Protein AF-A0A5B6W6X0-F1 (afdb_monomer_lite)

Radius of gyration: 48.7 Å; chains: 1; bounding box: 127×41×97 Å

Organism: NCBI:txid47621

Sequence (222 aa):
MTNADLMSIFCNALVKHVPHSFSDHCPLLIHMTQFGNRCVSTRFHFKSWWMLEESFLKEVEIIWSSTSSDLLSKLETLKSGLESWAQQIKLSREVMEKEMMRLADFIDTNVLLNFEIEKDEMYWEQRARVNWLKLGDRNTSFFHKHASQHRKELARNYFQKLFSSNGVGDSVHLLSGIKRCVTSDDNLKLTSIYTKEEMWLALKGMAPTKAYGEDCLPALFF

Foldseek 3Di:
DDDPVVCVVQVAWDWDFDDDPPDPDTDIDTDRDDPDPPPPPPDQDDDPCLVVDPCNVVQLVCLQPVDPDPPVVSVVSSSVSVVVVVVVVVVVVVVVVVVVVVVVVVVVVVVVVVVVVVVVVVVVVVVVVVVCVVPVPPPDVVVVVVVVVVVVVVVVVVVVVVPDDPDDDPCVVVCVPPPPPQDPVNVCVVPDDDDPVNVVVVLVPDDQDDDADPVRDGSVVD

pLDDT: mean 78.09, std 15.26, range [32.09, 95.81]

Secondary structure (DSSP, 8-state):
---HHHHHH-TTEEEEE--BTTBS---EEEEE---S-----------GGGGGSTTHHHHHHHHHHS--S-HHHHHHHHHHHHHHHHHHHHHHHHHHHHHHHHHHHHHHHHHHHHHHHHHHHHHHHHHHHHHHHHHTTS--HHHHHHHHHHHHHHHHHHHHHHHS------THHHHHTS-----HHHHHHHTSPPPHHHHHHHHHTS-TTPPP-TT---GGG-

Structure (mmCIF, N/CA/C/O backbone):
data_AF-A0A5B6W6X0-F1
#
_entry.id   AF-A0A5B6W6X0-F1
#
loop_
_atom_site.group_PDB
_atom_site.id
_atom_site.type_symbol
_atom_site.label_atom_id
_atom_site.label_alt_id
_atom_site.label_comp_id
_atom_site.label_asym_id
_atom_site.label_entity_id
_atom_site.label_seq_id
_atom_site.pdbx_PDB_ins_code
_atom_site.Cartn_x
_atom_site.Cartn_y
_atom_site.Cartn_z
_atom_site.occupancy
_atom_site.B_iso_or_equiv
_atom_site.auth_seq_id
_atom_site.auth_comp_id
_atom_site.auth_asym_id
_atom_site.auth_atom_id
_atom_site.pdbx_PDB_model_num
ATOM 1 N N . MET A 1 1 ? -56.860 24.191 22.960 1.00 32.09 1 MET A N 1
ATOM 2 C CA . MET A 1 1 ? -56.688 24.648 24.355 1.00 32.09 1 MET A CA 1
ATOM 3 C C . MET A 1 1 ? -55.599 23.788 24.974 1.00 32.09 1 MET A C 1
ATOM 5 O O . MET A 1 1 ? -55.848 22.628 25.265 1.00 32.09 1 MET A O 1
ATOM 9 N N . THR A 1 2 ? -54.368 24.286 25.032 1.00 35.84 2 THR A N 1
ATOM 10 C CA . THR A 1 2 ? -53.215 23.547 25.568 1.00 35.84 2 THR A CA 1
ATOM 11 C C . THR A 1 2 ? -53.034 23.884 27.042 1.00 35.84 2 THR A C 1
ATOM 13 O O . THR A 1 2 ? -53.017 25.056 27.408 1.00 35.84 2 THR A O 1
ATOM 16 N N . ASN A 1 3 ? -52.947 22.846 27.873 1.00 41.50 3 ASN A N 1
ATOM 17 C CA . ASN A 1 3 ? -52.786 22.941 29.319 1.00 41.50 3 ASN A CA 1
ATOM 18 C C . ASN A 1 3 ? -51.473 23.675 29.662 1.00 41.50 3 ASN A C 1
ATOM 20 O O . ASN A 1 3 ? -50.394 23.220 29.274 1.00 41.50 3 ASN A O 1
ATOM 24 N N . ALA A 1 4 ? -51.575 24.812 30.357 1.00 52.69 4 ALA A N 1
ATOM 25 C CA . ALA A 1 4 ? -50.441 25.653 30.746 1.00 52.69 4 ALA A CA 1
ATOM 26 C C . ALA A 1 4 ? -49.424 24.901 31.627 1.00 52.69 4 ALA A C 1
ATOM 28 O O . ALA A 1 4 ? -48.227 25.184 31.563 1.00 52.69 4 ALA A O 1
ATOM 29 N N . ASP A 1 5 ? -49.875 23.872 32.350 1.00 52.66 5 ASP A N 1
ATOM 30 C CA . ASP A 1 5 ? -49.017 23.047 33.201 1.00 52.66 5 ASP A CA 1
ATOM 31 C C . ASP A 1 5 ? -48.010 22.220 32.387 1.00 52.66 5 ASP A C 1
ATOM 33 O O . ASP A 1 5 ? -46.869 22.031 32.811 1.00 52.66 5 ASP A O 1
ATOM 37 N N . LEU A 1 6 ? -48.388 21.792 31.174 1.00 49.78 6 LEU A N 1
ATOM 38 C CA . LEU A 1 6 ? -47.563 20.938 30.309 1.00 49.78 6 LEU A CA 1
ATOM 39 C C . LEU A 1 6 ? -46.445 21.736 29.614 1.00 49.78 6 LEU A C 1
ATOM 41 O O . LEU A 1 6 ? -45.356 21.212 29.384 1.00 49.78 6 LEU A O 1
ATOM 45 N N . MET A 1 7 ? -46.681 23.028 29.359 1.00 45.69 7 MET A N 1
ATOM 46 C CA . MET A 1 7 ? -45.686 23.938 28.777 1.00 45.69 7 MET A CA 1
ATOM 47 C C . MET A 1 7 ? -44.620 24.378 29.792 1.00 45.69 7 MET A C 1
ATOM 49 O O . MET A 1 7 ? -43.508 24.707 29.387 1.00 45.69 7 MET A O 1
ATOM 53 N N . SER A 1 8 ? -44.908 24.326 31.101 1.00 50.28 8 SER A N 1
ATOM 54 C CA . SER A 1 8 ? -43.907 24.637 32.137 1.00 50.28 8 SER A CA 1
ATOM 55 C C . SER A 1 8 ? -42.855 23.530 32.314 1.00 50.28 8 SER A C 1
ATOM 57 O O . SER A 1 8 ? -41.727 23.795 32.729 1.00 50.28 8 SER A O 1
ATOM 59 N N . ILE A 1 9 ? -43.192 22.287 31.950 1.00 52.69 9 ILE A N 1
ATOM 60 C CA . ILE A 1 9 ? -42.289 21.130 32.054 1.00 52.69 9 ILE A CA 1
ATOM 61 C C . ILE A 1 9 ? -41.316 21.084 30.859 1.00 52.69 9 ILE A C 1
ATOM 63 O O . ILE A 1 9 ? -40.186 20.599 30.990 1.00 52.69 9 ILE A O 1
ATOM 67 N N . PHE A 1 10 ? -41.713 21.636 29.706 1.00 52.53 10 PHE A N 1
ATOM 68 C CA . PHE A 1 10 ? -40.989 21.510 28.439 1.00 52.53 10 PHE A CA 1
ATOM 69 C C . PHE A 1 10 ? -40.819 22.856 27.720 1.00 52.53 10 PHE A C 1
ATOM 71 O O . PHE A 1 10 ? -41.323 23.053 26.617 1.00 52.53 10 PHE A O 1
ATOM 78 N N . CYS A 1 11 ? -40.058 23.776 28.321 1.00 45.75 11 CYS A N 1
ATOM 79 C CA . CYS A 1 11 ? -39.901 25.141 27.801 1.00 45.75 11 CYS A CA 1
ATOM 80 C C . CYS A 1 11 ? -39.313 25.245 26.375 1.00 45.75 11 CYS A C 1
ATOM 82 O O . CYS A 1 11 ? -39.514 26.269 25.738 1.00 45.75 11 CYS A O 1
ATOM 84 N N . ASN A 1 12 ? -38.639 24.208 25.852 1.00 49.97 12 ASN A N 1
ATOM 85 C CA . ASN A 1 12 ? -37.958 24.234 24.545 1.00 49.97 12 ASN A CA 1
ATOM 86 C C . ASN A 1 12 ? -38.209 22.956 23.712 1.00 49.97 12 ASN A C 1
ATOM 88 O O . ASN A 1 12 ? -37.264 22.293 23.273 1.00 49.97 12 ASN A O 1
ATOM 92 N N . ALA A 1 13 ? -39.469 22.559 23.529 1.00 56.34 13 ALA A N 1
ATOM 93 C CA . ALA A 1 13 ? -39.817 21.462 22.624 1.00 56.34 13 ALA A CA 1
ATOM 94 C C . ALA A 1 13 ? -39.945 21.974 21.176 1.00 56.34 13 ALA A C 1
ATOM 96 O O . ALA A 1 13 ? -40.842 22.756 20.863 1.00 56.34 13 ALA A O 1
ATOM 97 N N . LEU A 1 14 ? -39.057 21.524 20.283 1.00 57.47 14 LEU A N 1
ATOM 98 C CA . LEU A 1 14 ? -39.153 21.762 18.843 1.00 57.47 14 LEU A CA 1
ATOM 99 C C . LEU A 1 14 ? -39.844 20.564 18.189 1.00 57.47 14 LEU A C 1
ATOM 101 O O . LEU A 1 14 ? -39.304 19.458 18.163 1.00 57.47 14 LEU A O 1
ATOM 105 N N . VAL A 1 15 ? -41.032 20.786 17.637 1.00 61.53 15 VAL A N 1
ATOM 106 C CA . VAL A 1 15 ? -41.788 19.751 16.926 1.00 61.53 15 VAL A CA 1
ATOM 107 C C . VAL A 1 15 ? -41.486 19.847 15.433 1.00 61.53 15 VAL A C 1
ATOM 109 O O . VAL A 1 15 ? -41.676 20.901 14.827 1.00 61.53 15 VAL A O 1
ATOM 112 N N . LYS A 1 16 ? -41.011 18.752 14.832 1.00 65.19 16 LYS A N 1
ATOM 113 C CA . LYS A 1 16 ? -40.815 18.626 13.384 1.00 65.19 16 LYS A CA 1
ATOM 114 C C . LYS A 1 16 ? -41.728 17.547 12.817 1.00 65.19 16 LYS A C 1
ATOM 116 O O . LYS A 1 16 ? -41.815 16.440 13.337 1.00 65.19 16 LYS A O 1
ATOM 121 N N . HIS A 1 17 ? -42.369 17.884 11.712 1.00 67.44 17 HIS A N 1
ATOM 122 C CA . HIS A 1 17 ? -43.109 16.952 10.877 1.00 67.44 17 HIS A CA 1
ATOM 123 C C . HIS A 1 17 ? -42.124 16.242 9.946 1.00 67.44 17 HIS A C 1
ATOM 125 O O . HIS A 1 17 ? -41.366 16.919 9.250 1.00 67.44 17 HIS A O 1
ATOM 131 N N . VAL A 1 18 ? -42.104 14.907 9.948 1.00 63.84 18 VAL A N 1
ATOM 132 C CA . VAL A 1 18 ? -41.254 14.127 9.036 1.00 63.84 18 VAL A CA 1
ATOM 133 C C . VAL A 1 18 ? -42.121 13.618 7.881 1.00 63.84 18 VAL A C 1
ATOM 135 O O . VAL A 1 18 ? -42.852 12.645 8.066 1.00 63.84 18 VAL A O 1
ATOM 138 N N . PRO A 1 19 ? -42.092 14.267 6.702 1.00 60.44 19 PRO A N 1
ATOM 139 C CA . PRO A 1 19 ? -42.856 13.794 5.557 1.00 60.44 19 PRO A CA 1
ATOM 140 C C . PRO A 1 19 ? -42.271 12.474 5.038 1.00 60.44 19 PRO A C 1
ATOM 142 O O . PRO A 1 19 ? -41.056 12.333 4.897 1.00 60.44 19 PRO A O 1
ATOM 145 N N . HIS A 1 20 ? -43.144 11.509 4.752 1.00 54.47 20 HIS A N 1
ATOM 146 C CA . HIS A 1 20 ? -42.789 10.217 4.174 1.00 54.47 20 HIS A CA 1
ATOM 147 C C . HIS A 1 20 ? -43.294 10.144 2.728 1.00 54.47 20 HIS A C 1
ATOM 149 O O . HIS A 1 20 ? -44.413 10.556 2.442 1.00 54.47 20 HIS A O 1
ATOM 155 N N . SER A 1 21 ? -42.489 9.619 1.803 1.00 56.09 21 SER A N 1
ATOM 156 C CA . SER A 1 21 ? -42.780 9.693 0.360 1.00 56.09 21 SER A CA 1
ATOM 157 C C 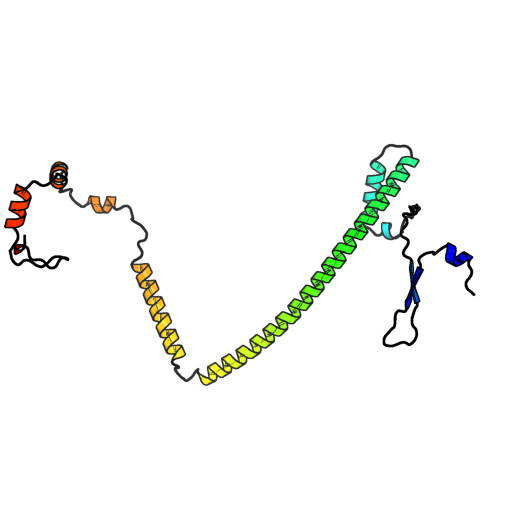. SER A 1 21 ? -43.953 8.823 -0.111 1.00 56.09 21 SER A C 1
ATOM 159 O O . SER A 1 21 ? -44.419 8.995 -1.232 1.00 56.09 21 SER A O 1
ATOM 161 N N . PHE A 1 22 ? -44.424 7.890 0.720 1.00 46.12 22 PHE A N 1
ATOM 162 C CA . PHE A 1 22 ? -45.423 6.882 0.338 1.00 46.12 22 PHE A CA 1
ATOM 163 C C . PHE A 1 22 ? -46.630 6.817 1.287 1.00 46.12 22 PHE A C 1
ATOM 165 O O . PHE A 1 22 ? -47.452 5.915 1.164 1.00 46.12 22 PHE A O 1
ATOM 172 N N . SER A 1 23 ? -46.731 7.742 2.249 1.00 62.78 23 SER A N 1
ATOM 173 C CA . SER A 1 23 ? -47.817 7.789 3.233 1.00 62.78 23 SER A CA 1
ATOM 174 C C . SER A 1 23 ? -48.142 9.239 3.586 1.00 62.78 23 SER A C 1
ATOM 176 O O . SER A 1 23 ? -47.242 10.031 3.860 1.00 62.78 23 SER A O 1
ATOM 178 N N . ASP A 1 24 ? -49.426 9.587 3.591 1.00 62.97 24 ASP A N 1
ATOM 179 C CA . ASP A 1 24 ? -49.955 10.877 4.050 1.00 62.97 24 ASP A CA 1
ATOM 180 C C . ASP A 1 24 ? -49.992 10.989 5.587 1.00 62.97 24 ASP A C 1
ATOM 182 O O . ASP A 1 24 ? -50.242 12.063 6.142 1.00 62.97 24 ASP A O 1
ATOM 186 N N . HIS A 1 25 ? -49.657 9.910 6.298 1.00 66.06 25 HIS A N 1
ATOM 187 C CA . HIS A 1 25 ? -49.423 9.946 7.733 1.00 66.06 25 HIS A CA 1
ATOM 188 C C . HIS A 1 25 ? -48.036 10.524 8.043 1.00 66.06 25 HIS A C 1
ATOM 190 O O . HIS A 1 25 ? -47.010 9.875 7.853 1.00 66.06 25 HIS A O 1
ATOM 196 N N . CYS A 1 26 ? -48.018 11.754 8.563 1.00 65.12 26 CYS A N 1
ATOM 197 C CA . CYS A 1 26 ? -46.807 12.470 8.957 1.00 65.12 26 CYS A CA 1
ATOM 198 C C . CYS A 1 26 ? -46.570 12.353 10.476 1.00 65.12 26 CYS A C 1
ATOM 200 O O . CYS A 1 26 ? -47.192 13.097 11.246 1.00 65.12 26 CYS A O 1
ATOM 202 N N . PRO A 1 27 ? -45.714 11.424 10.945 1.00 64.12 27 PRO A N 1
ATOM 203 C CA . PRO A 1 27 ? -45.414 11.298 12.364 1.00 64.12 27 PRO A CA 1
ATOM 204 C C . PRO A 1 27 ? -44.729 12.564 12.896 1.00 64.12 27 PRO A C 1
ATOM 206 O O . PRO A 1 27 ? -43.855 13.159 12.259 1.00 64.12 27 PRO A O 1
ATOM 209 N N . LEU A 1 28 ? -45.148 12.973 14.092 1.00 67.50 28 LEU A N 1
ATOM 210 C CA . LEU A 1 28 ? -44.608 14.129 14.799 1.00 67.50 28 LEU A CA 1
ATOM 211 C C . LEU A 1 28 ? -43.351 13.727 15.568 1.00 67.50 28 LEU A C 1
ATOM 213 O O . LEU A 1 28 ? -43.422 12.948 16.519 1.00 67.50 28 LEU A O 1
ATOM 217 N N . LEU A 1 29 ? -42.206 14.291 15.186 1.00 60.09 29 LEU A N 1
ATOM 218 C CA . LEU A 1 29 ? -40.948 14.117 15.898 1.00 60.09 29 LEU A CA 1
ATOM 219 C C . LEU A 1 29 ? -40.731 15.301 16.843 1.00 60.09 29 LEU A C 1
ATOM 221 O O . LEU A 1 29 ? -40.507 16.432 16.410 1.00 60.09 29 LEU A O 1
ATOM 225 N N . ILE A 1 30 ? -40.802 15.041 18.145 1.00 62.66 30 ILE A N 1
ATO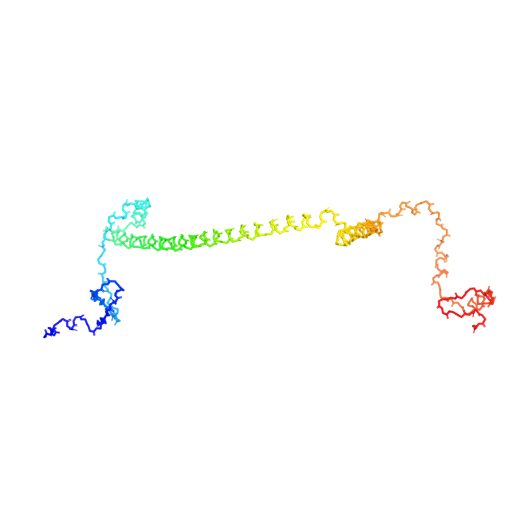M 226 C CA . ILE A 1 30 ? -40.613 16.060 19.180 1.00 62.66 30 ILE A CA 1
ATOM 227 C C . ILE A 1 30 ? -39.161 16.003 19.660 1.00 62.66 30 ILE A C 1
ATOM 229 O O . ILE A 1 30 ? -38.764 15.072 20.358 1.00 62.66 30 ILE A O 1
ATOM 233 N N . HIS A 1 31 ? -38.366 17.012 19.298 1.00 50.06 31 HIS A N 1
ATOM 234 C CA . HIS A 1 31 ? -37.018 17.210 19.821 1.00 50.06 31 HIS A CA 1
ATOM 235 C C . HIS A 1 31 ? -37.070 18.115 21.049 1.00 50.06 31 HIS A C 1
ATOM 237 O O . HIS A 1 31 ? -37.451 19.281 20.963 1.00 50.06 31 HIS A O 1
ATOM 243 N N . MET A 1 32 ? -36.645 17.597 22.198 1.00 56.47 32 MET A N 1
ATOM 244 C CA . MET A 1 32 ? -36.546 18.387 23.422 1.00 56.47 32 MET A CA 1
ATOM 245 C C . MET A 1 32 ? -35.096 18.781 23.658 1.00 56.47 32 MET A C 1
ATOM 247 O O . MET A 1 32 ? -34.290 17.983 24.131 1.00 56.47 32 MET A O 1
ATOM 251 N N . THR A 1 33 ? -34.748 20.019 23.313 1.00 50.69 33 THR A N 1
ATOM 252 C CA . THR A 1 33 ? -33.418 20.569 23.586 1.00 50.69 33 THR A CA 1
ATOM 253 C C . THR A 1 33 ? -33.402 21.155 24.993 1.00 50.69 33 THR A C 1
ATOM 255 O O . THR A 1 33 ? 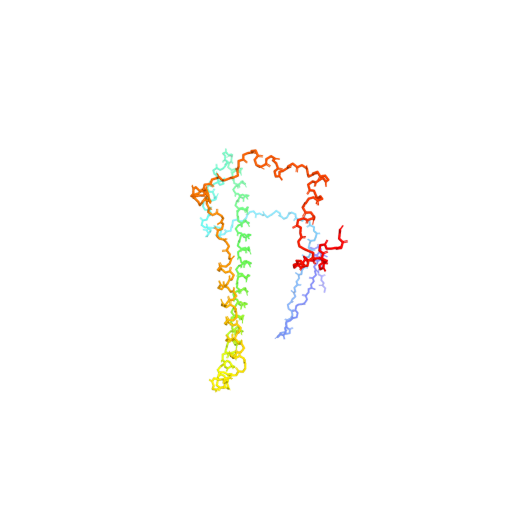-33.696 22.334 25.192 1.00 50.69 33 THR A O 1
ATOM 258 N N . GLN A 1 34 ? -33.082 20.335 25.995 1.00 50.25 34 GLN A N 1
ATOM 259 C CA . GLN A 1 34 ? -32.705 20.848 27.312 1.00 50.25 34 GLN A CA 1
ATOM 260 C C . GLN A 1 34 ? -31.219 21.225 27.303 1.00 50.25 34 GLN A C 1
ATOM 262 O O . GLN A 1 34 ? -30.355 20.372 27.476 1.00 50.25 34 GLN A O 1
ATOM 267 N N . PHE A 1 35 ? -30.926 22.518 27.134 1.00 45.16 35 PHE A N 1
ATOM 268 C CA . PHE A 1 35 ? -29.681 23.105 27.630 1.00 45.16 35 PHE A CA 1
ATOM 269 C C . PHE A 1 35 ? -29.902 23.525 29.079 1.00 45.16 35 PHE A C 1
ATOM 271 O O . PHE A 1 35 ? -30.519 24.543 29.380 1.00 45.16 35 PHE A O 1
ATOM 278 N N . GLY A 1 36 ? -29.425 22.676 29.974 1.00 42.94 36 GLY A N 1
ATOM 279 C CA . GLY A 1 36 ? -29.381 22.900 31.405 1.00 42.94 36 GLY A CA 1
ATOM 280 C C . GLY A 1 36 ? -28.909 21.605 32.029 1.00 42.94 36 GLY A C 1
ATOM 281 O O . GLY A 1 36 ? -29.618 20.607 31.938 1.00 42.94 36 GLY A O 1
ATOM 282 N N . ASN A 1 37 ? -27.705 21.612 32.603 1.00 42.25 37 ASN A N 1
ATOM 283 C CA . ASN A 1 37 ? -27.118 20.486 33.325 1.00 42.25 37 ASN A CA 1
ATOM 284 C C . ASN A 1 37 ? -28.029 20.078 34.494 1.00 42.25 37 ASN A C 1
ATOM 286 O O . ASN A 1 37 ? -27.787 20.431 35.646 1.00 42.25 37 ASN A O 1
ATOM 290 N N . ARG A 1 38 ? -29.083 19.308 34.221 1.00 38.91 38 ARG A N 1
ATOM 291 C CA . ARG A 1 38 ? -29.651 18.420 35.221 1.00 38.91 38 ARG A CA 1
ATOM 292 C C . ARG A 1 38 ? -28.659 17.277 35.309 1.00 38.91 38 ARG A C 1
ATOM 294 O O . ARG A 1 38 ? -28.586 16.449 34.406 1.00 38.91 38 ARG A O 1
ATOM 301 N N . CYS A 1 39 ? -27.875 17.258 36.383 1.00 42.41 39 CYS A N 1
ATOM 302 C CA . CYS A 1 39 ? -27.262 16.024 36.841 1.00 42.41 39 CYS A CA 1
ATOM 303 C C . CYS A 1 39 ? -28.425 15.084 37.175 1.00 42.41 39 CYS A C 1
ATOM 305 O O . CYS A 1 39 ? -28.990 15.122 38.268 1.00 42.41 39 CYS A O 1
ATOM 307 N N . VAL A 1 40 ? -28.888 14.335 36.174 1.00 41.91 40 VAL A N 1
ATOM 308 C CA . VAL A 1 40 ? -29.806 13.232 36.396 1.00 41.91 40 VAL A CA 1
ATOM 309 C C . VAL A 1 40 ? -28.978 12.242 37.191 1.00 41.91 40 VAL A C 1
ATOM 311 O O . VAL A 1 40 ? -28.071 11.621 36.647 1.00 41.91 40 VAL A O 1
ATOM 314 N N . SER A 1 41 ? -29.240 12.149 38.494 1.00 46.88 41 SER A N 1
ATOM 315 C CA . SER A 1 41 ? -28.748 11.035 39.291 1.00 46.88 41 SER A CA 1
ATOM 316 C C . SER A 1 41 ? -29.362 9.780 38.681 1.00 46.88 41 SER A C 1
ATOM 318 O O . SER A 1 41 ? -30.518 9.437 38.935 1.00 46.88 41 SER A O 1
ATOM 320 N N . THR A 1 42 ? -28.624 9.148 37.775 1.00 52.75 42 THR A N 1
ATOM 321 C CA . THR A 1 42 ? -28.988 7.845 37.254 1.00 52.75 42 THR A CA 1
ATOM 322 C C . THR A 1 42 ? -28.845 6.896 38.428 1.00 52.75 42 THR A C 1
ATOM 324 O O . THR A 1 42 ? -27.741 6.649 38.912 1.00 52.75 42 THR A O 1
ATOM 327 N N . ARG A 1 43 ? -29.973 6.410 38.953 1.00 64.62 43 ARG A N 1
ATOM 328 C CA . ARG A 1 43 ? -29.928 5.276 39.873 1.00 64.62 43 ARG A CA 1
ATOM 329 C C . ARG A 1 43 ? -29.226 4.142 39.141 1.00 64.62 43 ARG A C 1
ATOM 331 O O . ARG A 1 43 ? -29.522 3.885 37.973 1.00 64.62 43 ARG A O 1
ATOM 338 N N . PHE A 1 44 ? -28.295 3.493 39.826 1.00 75.94 44 PHE A N 1
ATOM 339 C CA . PHE A 1 44 ? -27.659 2.308 39.283 1.00 75.94 44 PHE A CA 1
ATOM 340 C C . PHE A 1 44 ? -28.728 1.261 39.002 1.00 75.94 44 PHE A C 1
ATOM 342 O O . PHE A 1 44 ? -29.514 0.895 39.879 1.00 75.94 44 PHE A O 1
ATOM 349 N N . HIS A 1 45 ? -28.744 0.798 37.761 1.00 78.31 45 HIS A N 1
ATOM 350 C CA . HIS A 1 45 ? -29.590 -0.291 37.323 1.00 78.31 45 HIS A CA 1
ATOM 351 C C . HIS A 1 45 ? -28.697 -1.349 36.713 1.00 78.31 45 HIS A C 1
ATOM 353 O O . HIS A 1 45 ? -28.147 -1.163 35.625 1.00 78.31 45 HIS A O 1
ATOM 359 N N . PHE A 1 46 ? -28.596 -2.468 37.419 1.00 83.44 46 PHE A N 1
ATOM 360 C CA . PHE A 1 46 ? -28.032 -3.675 36.855 1.00 83.44 46 PHE A CA 1
ATOM 361 C C . PHE A 1 46 ? -28.796 -4.043 35.580 1.00 83.44 46 PHE A C 1
ATOM 363 O O . PHE A 1 46 ? -30.031 -4.047 35.563 1.00 83.44 46 PHE A O 1
ATOM 370 N N . LYS A 1 47 ? -28.064 -4.343 34.506 1.00 83.81 47 LYS A N 1
ATOM 371 C CA . LYS A 1 47 ? -28.658 -4.740 33.230 1.00 83.81 47 LYS A CA 1
ATOM 372 C C . LYS A 1 47 ? -28.391 -6.214 33.003 1.00 83.81 47 LYS A C 1
ATOM 374 O O . LYS A 1 47 ? -27.246 -6.640 33.011 1.00 83.81 47 LYS A O 1
ATOM 379 N N . SER A 1 48 ? -29.445 -6.977 32.730 1.00 84.69 48 SER A N 1
ATOM 380 C CA . SER A 1 48 ? -29.362 -8.434 32.580 1.00 84.69 48 SER A CA 1
ATOM 381 C C . SER A 1 48 ? -28.370 -8.891 31.507 1.00 84.69 48 SER A C 1
ATOM 383 O O . SER A 1 48 ? -27.780 -9.954 31.653 1.00 84.69 48 SER A O 1
ATOM 385 N N . TRP A 1 49 ? -28.140 -8.086 30.463 1.00 86.06 49 TRP A N 1
ATOM 386 C CA . TRP A 1 49 ? -27.169 -8.413 29.414 1.00 86.06 49 TRP A CA 1
ATOM 387 C C . TRP A 1 49 ? -25.717 -8.418 29.905 1.00 86.06 49 TRP A C 1
ATOM 389 O O . TRP A 1 49 ? -24.890 -9.052 29.267 1.00 86.06 49 TRP A O 1
ATOM 399 N N . TRP A 1 50 ? -25.403 -7.791 31.045 1.00 91.62 50 TRP A N 1
ATOM 400 C CA . TRP A 1 50 ? -24.063 -7.864 31.638 1.00 91.62 50 TRP A CA 1
ATOM 401 C C . TRP A 1 50 ? -23.657 -9.309 31.932 1.00 91.62 50 TRP A C 1
ATOM 403 O O . TRP A 1 50 ? -22.506 -9.658 31.737 1.00 91.62 50 TRP A O 1
ATOM 413 N N . MET A 1 51 ? -24.611 -10.174 32.291 1.00 88.75 51 MET A N 1
ATOM 414 C CA . MET A 1 51 ? -24.362 -11.605 32.517 1.00 88.75 51 MET A CA 1
ATOM 415 C C . MET A 1 51 ? -23.972 -12.376 31.250 1.00 88.75 51 MET A C 1
ATOM 417 O O . MET A 1 51 ? -23.513 -13.509 31.356 1.00 88.75 51 MET A O 1
ATOM 421 N N . LEU A 1 52 ? -24.220 -11.810 30.066 1.00 90.12 52 LEU A N 1
ATOM 422 C CA . LEU A 1 52 ? -23.902 -12.441 28.784 1.00 90.12 52 LEU A CA 1
ATOM 423 C C . LEU A 1 52 ? -22.474 -12.128 28.327 1.00 90.12 52 LEU A C 1
ATOM 425 O O . LEU A 1 52 ? -21.976 -12.780 27.415 1.00 90.12 52 LEU A O 1
ATOM 429 N N . GLU A 1 53 ? -21.822 -11.145 28.947 1.00 91.25 53 GLU A N 1
ATOM 430 C CA . GLU A 1 53 ? -20.434 -10.810 28.659 1.00 91.25 53 GLU A CA 1
ATOM 431 C C . GLU A 1 53 ? -19.508 -11.806 29.358 1.00 91.25 53 GLU A C 1
ATOM 433 O O . GLU A 1 53 ? -19.533 -11.946 30.582 1.00 91.25 53 GLU A O 1
ATOM 438 N N . GLU A 1 54 ? -18.632 -12.460 28.595 1.00 90.38 54 GLU A N 1
ATOM 439 C CA . GLU A 1 54 ? -17.694 -13.462 29.128 1.00 90.38 54 GLU A CA 1
ATOM 440 C C . GLU A 1 54 ? -16.773 -12.889 30.221 1.00 90.38 54 GLU A C 1
ATOM 442 O O . GLU A 1 54 ? -16.342 -13.602 31.128 1.00 90.38 54 GLU A O 1
ATOM 447 N N . SER A 1 55 ? -16.495 -11.582 30.168 1.00 92.06 55 SER A N 1
ATOM 448 C CA . SER A 1 55 ? -15.635 -10.886 31.132 1.00 92.06 55 SER A CA 1
ATOM 449 C C . SER A 1 55 ? -16.328 -10.515 32.449 1.00 92.06 55 SER A C 1
ATOM 451 O O . SER A 1 55 ? -15.642 -10.164 33.408 1.00 92.06 55 SER A O 1
ATOM 453 N N . PHE A 1 56 ? -17.657 -10.625 32.538 1.00 91.12 56 PHE A N 1
ATOM 454 C CA . PHE A 1 56 ? -18.433 -10.071 33.649 1.00 91.12 56 PHE A CA 1
ATOM 455 C C . PHE A 1 56 ? -18.037 -10.624 35.022 1.00 91.12 56 PHE A C 1
ATOM 457 O O . PHE A 1 56 ? -17.748 -9.853 35.936 1.00 91.12 56 PHE A O 1
ATOM 464 N N . LEU A 1 57 ? -18.001 -11.953 35.183 1.00 90.94 57 LEU A N 1
ATOM 465 C CA . LEU A 1 57 ? -17.695 -12.569 36.483 1.00 90.94 57 LEU A CA 1
ATOM 466 C C . LEU A 1 57 ? -16.287 -12.215 36.964 1.00 90.94 57 LEU A C 1
ATOM 468 O O . LEU A 1 57 ? -16.088 -11.933 38.144 1.00 90.94 57 LEU A O 1
ATOM 472 N N . LYS A 1 58 ? -15.329 -12.181 36.035 1.00 92.44 58 LYS A N 1
ATOM 473 C CA . LYS A 1 58 ? -13.945 -11.805 36.318 1.00 92.44 58 LYS A CA 1
ATOM 474 C C . LYS A 1 58 ? -13.853 -10.347 36.763 1.00 92.44 58 LYS A C 1
ATOM 476 O O . LYS A 1 58 ? -13.146 -10.048 37.719 1.00 92.44 58 LYS A O 1
ATOM 481 N N . GLU A 1 59 ? -14.584 -9.454 36.103 1.00 92.81 59 GLU A N 1
ATOM 482 C CA . GLU A 1 59 ? -14.598 -8.035 36.455 1.00 92.81 59 GLU A CA 1
ATOM 483 C C . GLU A 1 59 ? -15.202 -7.805 37.847 1.00 92.81 59 GLU A C 1
ATOM 485 O O . GLU A 1 59 ? -14.636 -7.078 38.663 1.00 92.81 59 GLU A O 1
ATOM 490 N N . VAL A 1 60 ? -16.306 -8.492 38.167 1.00 91.88 60 VAL A N 1
ATOM 491 C CA . VAL A 1 60 ? -16.907 -8.456 39.509 1.00 91.88 60 VAL A CA 1
ATOM 492 C C . VAL A 1 60 ? -15.911 -8.926 40.568 1.00 91.88 60 VAL A C 1
ATOM 494 O O . VAL A 1 60 ? -15.773 -8.268 41.595 1.00 91.88 60 VAL A O 1
ATOM 497 N N . GLU A 1 61 ? -15.198 -10.030 40.332 1.00 92.19 61 GLU A N 1
ATOM 498 C CA . GLU A 1 61 ? -14.200 -10.560 41.268 1.00 92.19 61 GLU A CA 1
ATOM 499 C C . GLU A 1 61 ? -13.031 -9.584 41.492 1.00 92.19 61 GLU A C 1
ATOM 501 O O . GLU A 1 61 ? -12.620 -9.350 42.634 1.00 92.19 61 GLU A O 1
ATOM 506 N N . ILE A 1 62 ? -12.537 -8.957 40.420 1.00 92.31 62 ILE A N 1
ATOM 507 C CA . ILE A 1 62 ? -11.473 -7.945 40.476 1.00 92.31 62 ILE A CA 1
ATOM 508 C C . ILE A 1 62 ? -11.920 -6.738 41.307 1.00 92.31 62 ILE A C 1
ATOM 510 O O . ILE A 1 62 ? -11.229 -6.346 42.249 1.00 92.31 62 ILE A O 1
ATOM 514 N N . ILE A 1 63 ? -13.091 -6.171 41.010 1.00 91.25 63 ILE A N 1
ATOM 515 C CA . ILE A 1 63 ? -13.589 -4.986 41.720 1.00 91.25 63 ILE A CA 1
ATOM 516 C C . ILE A 1 63 ? -13.946 -5.327 43.177 1.00 91.25 63 ILE A C 1
ATOM 518 O O . ILE A 1 63 ? -13.749 -4.527 44.091 1.00 91.25 63 ILE A O 1
ATOM 522 N N . TRP A 1 64 ? -14.450 -6.534 43.434 1.00 89.12 64 TRP A N 1
ATOM 523 C CA . TRP A 1 64 ? -14.809 -6.959 44.787 1.00 89.12 64 TRP A CA 1
ATOM 524 C C . TRP A 1 64 ? -13.588 -7.173 45.692 1.00 89.12 64 TRP A C 1
ATOM 526 O O . TRP A 1 64 ? -13.644 -6.915 46.901 1.00 89.12 64 TRP A O 1
ATOM 536 N N . SER A 1 65 ? -12.478 -7.636 45.113 1.00 88.75 65 SER A N 1
ATOM 537 C CA . SER A 1 65 ? -11.215 -7.867 45.822 1.00 88.75 65 SER A CA 1
ATOM 538 C C . SER A 1 65 ? -10.332 -6.618 45.933 1.00 88.75 65 SER A C 1
ATOM 540 O O . SER A 1 65 ? -9.463 -6.574 46.803 1.00 88.75 65 SER A O 1
ATOM 542 N N . SER A 1 66 ? -10.579 -5.568 45.139 1.00 83.88 66 SER A N 1
ATOM 543 C CA . SER A 1 66 ? -9.743 -4.358 45.113 1.00 83.88 66 SER A CA 1
ATOM 544 C C . SER A 1 66 ? -9.828 -3.489 46.369 1.00 83.88 66 SER A C 1
ATOM 546 O O . SER A 1 66 ? -9.035 -2.563 46.541 1.00 83.88 66 SER A O 1
ATOM 548 N N . THR A 1 67 ? -10.800 -3.719 47.253 1.00 78.38 67 THR A N 1
ATOM 549 C CA . THR A 1 67 ? -10.964 -2.906 48.464 1.00 78.38 67 THR A CA 1
ATOM 550 C C . THR A 1 67 ? -11.319 -3.781 49.663 1.00 78.38 67 THR A C 1
ATOM 552 O O . THR A 1 67 ? -12.190 -4.642 49.588 1.00 78.38 67 THR A O 1
ATOM 555 N N . SER A 1 68 ? -10.665 -3.541 50.804 1.00 77.31 68 SER A N 1
ATOM 556 C CA . SER A 1 68 ? -10.940 -4.191 52.098 1.00 77.31 68 SER A CA 1
ATOM 557 C C . SER A 1 68 ? -11.685 -3.244 53.053 1.00 77.31 68 SER A C 1
ATOM 559 O O . SER A 1 68 ? -11.352 -3.132 54.231 1.00 77.31 68 SER A O 1
ATOM 561 N N . SER A 1 69 ? -12.655 -2.498 52.526 1.00 78.38 69 SER A N 1
ATOM 562 C CA . SER A 1 69 ? -13.474 -1.551 53.285 1.00 78.38 69 SER A CA 1
ATOM 563 C C . SER A 1 69 ? -14.745 -2.199 53.831 1.00 78.38 69 SER A C 1
ATOM 565 O O . SER A 1 69 ? -15.064 -3.346 53.507 1.00 78.38 69 SER A O 1
ATOM 567 N N . ASP A 1 70 ? -15.504 -1.412 54.595 1.00 86.38 70 ASP A N 1
ATOM 568 C CA . ASP A 1 70 ? -16.888 -1.720 54.946 1.00 86.38 70 ASP A CA 1
ATOM 569 C C . ASP A 1 70 ? -17.746 -2.029 53.701 1.00 86.38 70 ASP A C 1
ATOM 571 O O . ASP A 1 70 ? -17.455 -1.574 52.584 1.00 86.38 70 ASP A O 1
ATOM 575 N N . LEU A 1 71 ? -18.801 -2.820 53.906 1.00 85.06 71 LEU A N 1
ATOM 576 C CA . LEU A 1 71 ? -19.669 -3.355 52.858 1.00 85.06 71 LEU A CA 1
ATOM 577 C C . LEU A 1 71 ? -20.274 -2.255 51.975 1.00 85.06 71 LEU A C 1
ATOM 579 O O . LEU A 1 71 ? -20.327 -2.418 50.757 1.00 85.06 71 LEU A O 1
ATOM 583 N N . LEU A 1 72 ? -20.701 -1.133 52.562 1.00 85.56 72 LEU A N 1
ATOM 584 C CA . LEU A 1 72 ? -21.315 -0.035 51.808 1.00 85.56 72 LEU A CA 1
ATOM 585 C C . LEU A 1 72 ? -20.334 0.585 50.810 1.00 85.56 72 LEU A C 1
ATOM 587 O O . LEU A 1 72 ? -20.676 0.785 49.645 1.00 85.56 72 LEU A O 1
ATOM 591 N N . SER A 1 73 ? -19.094 0.808 51.240 1.00 84.12 73 SER A N 1
ATOM 592 C CA . SER A 1 73 ? -18.036 1.319 50.368 1.00 84.12 73 SER A CA 1
ATOM 593 C C . SER A 1 73 ? -17.679 0.317 49.268 1.00 84.12 73 SER A C 1
ATOM 595 O O . SER A 1 73 ? -17.457 0.722 48.132 1.00 84.12 73 SER A O 1
ATOM 597 N N . LYS A 1 74 ? -17.699 -0.993 49.560 1.00 87.31 74 LYS A N 1
ATOM 598 C CA . LYS A 1 74 ? -17.491 -2.034 48.536 1.00 87.31 74 LYS A CA 1
ATOM 599 C C . LYS A 1 74 ? -18.582 -2.030 47.471 1.00 87.31 74 LYS A C 1
ATOM 601 O O . LYS A 1 74 ? -18.274 -2.158 46.290 1.00 87.31 74 LYS A O 1
ATOM 606 N N . LEU A 1 75 ? -19.843 -1.877 47.874 1.00 86.81 75 LEU A N 1
ATOM 607 C CA . LEU A 1 75 ? -20.969 -1.841 46.941 1.00 86.81 75 LEU A CA 1
ATOM 608 C C . LEU A 1 75 ? -20.932 -0.603 46.039 1.00 86.81 75 LEU A C 1
ATOM 610 O O . LEU A 1 75 ? -21.230 -0.720 44.852 1.00 86.81 75 LEU A O 1
ATOM 614 N N . GLU A 1 76 ? -20.523 0.557 46.557 1.00 87.69 76 GLU A N 1
ATOM 615 C CA . GLU A 1 76 ? -20.400 1.772 45.741 1.00 87.69 76 GLU A CA 1
ATOM 616 C C . GLU A 1 76 ? -19.225 1.683 44.747 1.00 87.69 76 GLU A C 1
ATOM 618 O O . GLU A 1 76 ? -19.359 2.069 43.580 1.00 87.69 76 GLU A O 1
ATOM 623 N N . THR A 1 77 ? -18.100 1.088 45.160 1.00 88.69 77 THR A N 1
ATOM 624 C CA . THR A 1 77 ? -16.978 0.776 44.258 1.00 88.69 77 THR A CA 1
ATOM 625 C C . THR A 1 77 ? -17.392 -0.233 43.184 1.00 88.69 77 THR A C 1
ATOM 627 O O . THR A 1 77 ? -17.091 -0.035 42.010 1.00 88.69 77 THR A O 1
ATOM 630 N N . LEU A 1 78 ? -18.150 -1.274 43.547 1.00 90.25 78 LEU A N 1
ATOM 631 C CA . LEU A 1 78 ? -18.666 -2.258 42.592 1.00 90.25 78 LEU A CA 1
ATOM 632 C C . LEU A 1 78 ? -19.610 -1.621 41.570 1.00 90.25 78 LEU A C 1
ATOM 634 O O . LEU A 1 78 ? -19.484 -1.861 40.373 1.00 90.25 78 LEU A O 1
ATOM 638 N N . LYS A 1 79 ? -20.536 -0.784 42.038 1.00 89.38 79 LYS A N 1
ATOM 639 C CA . LYS A 1 79 ? -21.470 -0.043 41.190 1.00 89.38 79 LYS A CA 1
ATOM 640 C C . LYS A 1 79 ? -20.732 0.818 40.165 1.00 89.38 79 LYS A C 1
ATOM 642 O O . LYS A 1 79 ? -20.981 0.680 38.971 1.00 89.38 79 LYS A O 1
ATOM 647 N N . SER A 1 80 ? -19.820 1.673 40.626 1.00 89.12 80 SER A N 1
ATOM 648 C CA . SER A 1 80 ? -19.080 2.587 39.747 1.00 89.12 80 SER A CA 1
ATOM 649 C C . SER A 1 80 ? -18.144 1.843 38.787 1.00 89.12 80 SER A C 1
ATOM 651 O O . SER A 1 80 ? -18.067 2.194 37.608 1.00 89.12 80 SER A O 1
ATOM 653 N N . GLY A 1 81 ? -17.494 0.772 39.252 1.00 90.88 81 GLY A N 1
ATOM 654 C CA . GLY A 1 81 ? -16.654 -0.089 38.422 1.00 90.88 81 GLY A CA 1
ATOM 655 C C . GLY A 1 81 ? -17.444 -0.789 37.315 1.00 90.88 81 GLY A C 1
ATOM 656 O O . GLY A 1 81 ? -17.060 -0.713 36.150 1.00 90.88 81 GLY A O 1
ATOM 657 N N . LEU A 1 82 ? -18.596 -1.381 37.646 1.00 91.75 82 LEU A N 1
ATOM 658 C CA . LEU A 1 82 ? -19.466 -2.031 36.661 1.00 91.75 82 LEU A CA 1
ATOM 659 C C . LEU A 1 82 ? -20.075 -1.042 35.661 1.00 91.75 82 LEU A C 1
ATOM 661 O O . LEU A 1 82 ? -20.201 -1.369 34.483 1.00 91.75 82 LEU A O 1
ATOM 665 N N . GLU A 1 83 ? -20.435 0.169 36.095 1.00 89.94 83 GLU A N 1
ATOM 666 C CA . GLU A 1 83 ? -20.904 1.221 35.186 1.00 89.94 83 GLU A CA 1
ATOM 667 C C . GLU A 1 83 ? -19.814 1.635 34.189 1.00 89.94 83 GLU A C 1
ATOM 669 O O . GLU A 1 83 ? -20.092 1.753 32.993 1.00 89.94 83 GLU A O 1
ATOM 674 N N . SER A 1 84 ? -18.574 1.794 34.661 1.00 90.50 84 SER A N 1
ATOM 675 C CA . SER A 1 84 ? -17.419 2.103 33.813 1.00 90.50 84 SER A CA 1
ATOM 676 C C . SER A 1 84 ? -17.125 0.975 32.819 1.00 90.50 84 SER A C 1
ATOM 678 O O . SER A 1 84 ? -17.065 1.215 31.611 1.00 90.50 84 SER A O 1
ATOM 680 N N . TRP A 1 85 ? -17.033 -0.266 33.301 1.00 94.31 85 TRP A N 1
ATOM 681 C CA . TRP A 1 85 ? -16.816 -1.456 32.474 1.00 94.31 85 TRP A CA 1
ATOM 682 C C . TRP A 1 85 ? -17.903 -1.614 31.399 1.00 94.31 85 TRP A C 1
ATOM 684 O O . TRP A 1 85 ? -17.606 -1.761 30.212 1.00 94.31 85 TRP A O 1
ATOM 694 N N . ALA A 1 86 ? -19.178 -1.477 31.772 1.00 91.19 86 ALA A N 1
ATOM 695 C CA . ALA A 1 86 ? -20.283 -1.582 30.823 1.00 91.19 86 ALA A CA 1
ATOM 696 C C . ALA A 1 86 ? -20.246 -0.475 29.757 1.00 91.19 86 ALA A C 1
ATOM 698 O O . ALA A 1 86 ? -20.646 -0.697 28.610 1.00 91.19 86 ALA A O 1
ATOM 699 N N . GLN A 1 87 ? -19.783 0.725 30.117 1.00 88.94 87 GLN A N 1
ATOM 700 C CA . GLN A 1 87 ? -19.611 1.821 29.170 1.00 88.94 87 GLN A CA 1
ATOM 701 C C . GLN A 1 87 ? -18.442 1.562 28.208 1.00 88.94 87 GLN A C 1
ATOM 703 O O . GLN A 1 87 ? -18.559 1.867 27.020 1.00 88.94 87 GLN A O 1
ATOM 708 N N . GLN A 1 88 ? -17.353 0.953 28.684 1.00 91.25 88 GLN A N 1
ATOM 709 C CA . GLN A 1 88 ? -16.229 0.544 27.839 1.00 91.25 88 GLN A CA 1
ATOM 710 C C . GLN A 1 88 ? -16.643 -0.507 26.804 1.00 91.25 88 GLN A C 1
ATOM 712 O O . GLN A 1 88 ? -16.319 -0.352 25.627 1.00 91.25 88 GLN A O 1
ATOM 717 N N . ILE A 1 89 ? -17.418 -1.522 27.204 1.00 90.94 89 ILE A N 1
ATOM 718 C CA . ILE A 1 89 ? -17.926 -2.548 26.277 1.00 90.94 89 ILE A CA 1
ATOM 719 C C . ILE A 1 89 ? -18.781 -1.921 25.176 1.00 90.94 89 ILE A C 1
ATOM 721 O O . ILE A 1 89 ? -18.599 -2.224 23.997 1.00 90.94 89 ILE A O 1
ATOM 725 N N . LYS A 1 90 ? -19.681 -1.001 25.537 1.00 88.88 90 LYS A N 1
ATOM 726 C CA . LYS A 1 90 ? -20.514 -0.295 24.555 1.00 88.88 90 LYS A CA 1
ATOM 727 C C . LYS A 1 90 ? -19.689 0.487 23.540 1.00 88.88 90 LYS A C 1
ATOM 729 O O . LYS A 1 90 ? -19.923 0.350 22.345 1.00 88.88 90 LYS A O 1
ATOM 734 N N . LEU A 1 91 ? -18.727 1.279 24.012 1.00 89.50 91 LEU A N 1
ATOM 735 C CA . LEU A 1 91 ? -17.861 2.070 23.136 1.00 89.50 91 LEU A CA 1
ATOM 736 C C . LEU A 1 91 ? -17.029 1.175 22.214 1.00 89.50 91 LEU A C 1
ATOM 738 O O . LEU A 1 91 ? -16.924 1.459 21.024 1.00 89.50 91 LEU A O 1
ATOM 742 N N . SER A 1 92 ? -16.485 0.079 22.746 1.00 90.50 92 SER A N 1
ATOM 743 C CA . SER A 1 92 ? -15.756 -0.914 21.954 1.00 90.50 92 SER A CA 1
ATOM 744 C C . SER A 1 92 ? -16.634 -1.486 20.837 1.00 90.50 92 SER A C 1
ATOM 746 O O . SER A 1 92 ? -16.236 -1.497 19.672 1.00 90.50 92 SER A O 1
ATOM 748 N N . ARG A 1 93 ? -17.877 -1.864 21.162 1.00 88.94 93 ARG A N 1
ATOM 749 C CA . ARG A 1 93 ? -18.833 -2.385 20.181 1.00 88.94 93 ARG A CA 1
ATOM 750 C C . ARG A 1 93 ? -19.169 -1.366 19.091 1.00 88.94 93 ARG A C 1
ATOM 752 O O . ARG A 1 93 ? -19.151 -1.721 17.920 1.00 88.94 93 ARG A O 1
ATOM 759 N N . GLU A 1 94 ? -19.406 -0.106 19.453 1.00 90.38 94 GLU A N 1
ATOM 760 C CA . GLU A 1 94 ? -19.686 0.964 18.485 1.00 90.38 94 GLU A CA 1
ATOM 761 C C . GLU A 1 94 ? -18.510 1.224 17.528 1.00 90.38 94 GLU A C 1
ATOM 763 O O . GLU A 1 94 ? -18.718 1.534 16.3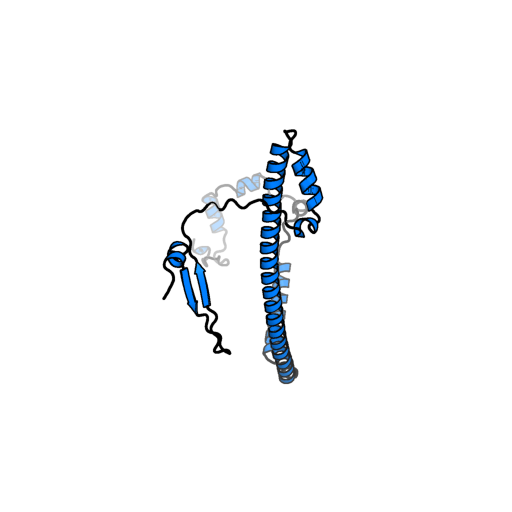52 1.00 90.38 94 GLU A O 1
ATOM 768 N N . VAL A 1 95 ? -17.268 1.120 18.014 1.00 91.50 95 VAL A N 1
ATOM 769 C CA . VAL A 1 95 ? -16.071 1.243 17.167 1.00 91.50 95 VAL A CA 1
ATOM 770 C C . VAL A 1 95 ? -15.989 0.065 16.202 1.00 91.50 95 VAL A C 1
ATOM 772 O O . VAL A 1 95 ? -15.878 0.285 14.996 1.00 91.50 95 VAL A O 1
ATOM 775 N N . MET A 1 96 ? -16.133 -1.161 16.709 1.00 89.50 96 MET A N 1
ATOM 776 C CA . MET A 1 96 ? -16.117 -2.377 15.892 1.00 89.50 96 MET A CA 1
ATOM 777 C C . MET A 1 96 ? -17.219 -2.373 14.825 1.00 89.50 96 MET A C 1
ATOM 779 O O . MET A 1 96 ? -16.969 -2.738 13.680 1.00 89.50 96 MET A O 1
ATOM 783 N N . GLU A 1 97 ? -18.426 -1.913 15.158 1.00 90.94 97 GLU A N 1
ATOM 784 C CA . GLU A 1 97 ? -19.531 -1.777 14.201 1.00 90.94 97 GLU A CA 1
ATOM 785 C C . GLU A 1 97 ? -19.191 -0.787 13.079 1.00 90.94 97 GLU A C 1
ATOM 787 O O . GLU A 1 97 ? -19.425 -1.075 11.904 1.00 90.94 97 GLU A O 1
ATOM 792 N N . LYS A 1 98 ? -18.580 0.358 13.409 1.00 91.12 98 LYS A N 1
ATOM 793 C CA . LYS A 1 98 ? -18.132 1.333 12.401 1.00 91.12 98 LYS A CA 1
ATOM 794 C C . LYS A 1 98 ? -17.024 0.780 11.512 1.00 91.12 98 LYS A C 1
ATOM 796 O O . LYS A 1 98 ? -17.025 1.048 10.313 1.00 91.12 98 LYS A O 1
ATOM 801 N N . GLU A 1 99 ? -16.074 0.044 12.078 1.00 92.19 99 GLU A N 1
ATOM 802 C CA . GLU A 1 99 ? -15.008 -0.598 11.307 1.00 92.19 99 GLU A CA 1
ATOM 803 C C . GLU A 1 99 ? -15.557 -1.683 10.381 1.00 92.19 99 GLU A C 1
ATOM 805 O O . GLU A 1 99 ? -15.179 -1.730 9.212 1.00 92.19 99 GLU A O 1
ATOM 810 N N . MET A 1 100 ? -16.508 -2.486 10.860 1.00 90.75 100 MET A N 1
ATOM 811 C CA . MET A 1 100 ? -17.166 -3.510 10.053 1.00 90.75 100 MET A CA 1
ATOM 812 C C . MET A 1 100 ? -17.958 -2.899 8.891 1.00 90.75 100 MET A C 1
ATOM 814 O O . MET A 1 100 ? -17.864 -3.396 7.772 1.00 90.75 100 MET A O 1
ATOM 818 N N . MET A 1 101 ? -18.664 -1.786 9.120 1.00 91.12 101 MET A N 1
ATOM 819 C CA . MET A 1 101 ? -19.340 -1.044 8.048 1.00 91.12 101 MET A CA 1
ATOM 820 C C . MET A 1 101 ? -18.353 -0.506 7.006 1.00 91.12 101 MET A C 1
ATOM 822 O O . MET A 1 101 ? -18.563 -0.691 5.813 1.00 91.12 101 MET A O 1
ATOM 826 N N . ARG A 1 102 ? -17.232 0.087 7.439 1.00 91.62 102 ARG A N 1
ATOM 827 C CA . ARG A 1 102 ? -16.182 0.551 6.514 1.00 91.62 102 ARG A CA 1
ATOM 828 C C . ARG A 1 102 ? -15.581 -0.590 5.700 1.00 91.62 102 ARG A C 1
ATOM 830 O O . ARG A 1 102 ? -15.261 -0.403 4.530 1.00 91.62 102 ARG A O 1
ATOM 837 N N . LEU A 1 103 ? -15.389 -1.753 6.322 1.00 93.31 103 LEU A N 1
ATOM 838 C CA . LEU A 1 103 ? -14.868 -2.928 5.638 1.00 93.31 103 LEU A CA 1
ATOM 839 C C . LEU A 1 103 ? -15.863 -3.450 4.597 1.00 93.31 103 LEU A C 1
ATOM 841 O O . LEU A 1 103 ? -15.440 -3.806 3.502 1.00 93.31 103 LEU A O 1
ATOM 845 N N . ALA A 1 104 ? -17.161 -3.457 4.910 1.00 91.50 104 ALA A N 1
ATOM 846 C CA . ALA A 1 104 ? -18.208 -3.814 3.956 1.00 91.50 104 ALA A CA 1
ATOM 847 C C . ALA A 1 104 ? -18.205 -2.870 2.742 1.00 91.50 104 ALA A C 1
ATOM 849 O O . ALA A 1 104 ? -18.100 -3.346 1.614 1.00 91.50 104 ALA A O 1
ATOM 850 N N . ASP A 1 105 ? -18.178 -1.551 2.974 1.00 92.69 105 ASP A N 1
ATOM 851 C CA . ASP A 1 105 ? -18.084 -0.553 1.899 1.00 92.69 105 ASP A CA 1
ATOM 852 C C . ASP A 1 105 ? -16.834 -0.781 1.028 1.00 92.69 105 ASP A C 1
ATOM 854 O O . ASP A 1 105 ? -16.884 -0.727 -0.202 1.00 92.69 105 ASP A O 1
ATOM 858 N N . PHE A 1 106 ? -15.691 -1.080 1.655 1.00 92.38 106 PHE A N 1
ATOM 859 C CA . PHE A 1 106 ? -14.454 -1.377 0.937 1.00 92.38 106 PHE A CA 1
ATOM 860 C C . PHE A 1 106 ? -14.568 -2.645 0.080 1.00 92.38 106 PHE A C 1
ATOM 862 O O . PHE A 1 106 ? -14.149 -2.642 -1.078 1.00 92.38 106 PHE A O 1
ATOM 869 N N . ILE A 1 107 ? -15.148 -3.724 0.612 1.00 92.19 107 ILE A N 1
ATOM 870 C CA . ILE A 1 107 ? -15.380 -4.962 -0.144 1.00 92.19 107 ILE A CA 1
ATOM 871 C C . ILE A 1 107 ? -16.274 -4.681 -1.356 1.00 92.19 107 ILE A C 1
ATOM 873 O O . ILE A 1 107 ? -15.907 -5.068 -2.466 1.00 92.19 107 ILE A O 1
ATOM 877 N N . ASP A 1 108 ? -17.370 -3.944 -1.174 1.00 93.62 108 ASP A N 1
ATOM 878 C CA . ASP A 1 108 ? -18.285 -3.591 -2.262 1.00 93.62 108 ASP A CA 1
ATOM 879 C C . ASP A 1 108 ? -17.575 -2.792 -3.363 1.00 93.62 108 ASP A C 1
ATOM 881 O O . ASP A 1 108 ? -17.690 -3.114 -4.550 1.00 93.62 108 ASP A O 1
ATOM 885 N N . THR A 1 109 ? -16.761 -1.797 -2.991 1.00 92.81 109 THR A N 1
ATOM 886 C CA . THR A 1 109 ? -15.977 -1.030 -3.976 1.00 92.81 109 THR A CA 1
ATOM 887 C C . THR A 1 109 ? -14.962 -1.889 -4.729 1.00 92.81 109 THR A C 1
ATOM 889 O O . THR A 1 109 ? -14.816 -1.725 -5.939 1.00 92.81 109 THR A O 1
ATOM 892 N N . ASN A 1 110 ? -14.300 -2.840 -4.063 1.00 92.69 110 ASN A N 1
ATOM 893 C CA . ASN A 1 110 ? -13.366 -3.751 -4.729 1.00 92.69 110 ASN A CA 1
ATOM 894 C C . ASN A 1 110 ? -14.073 -4.682 -5.712 1.00 92.69 110 ASN A C 1
ATOM 896 O O . ASN A 1 110 ? -13.559 -4.907 -6.804 1.00 92.69 110 ASN A O 1
ATOM 900 N N . VAL A 1 111 ? -15.246 -5.209 -5.352 1.00 94.31 111 VAL A N 1
ATOM 901 C CA . VAL A 1 111 ? -16.041 -6.050 -6.258 1.00 94.31 111 VAL A CA 1
ATOM 902 C C . VAL A 1 111 ? -16.424 -5.265 -7.513 1.00 94.31 111 VAL A C 1
ATOM 904 O O . VAL A 1 111 ? -16.258 -5.771 -8.622 1.00 94.31 111 VAL A O 1
ATOM 907 N N . LEU A 1 112 ? -16.862 -4.011 -7.357 1.00 94.62 112 LEU A N 1
ATOM 908 C CA . LEU A 1 112 ? -17.188 -3.137 -8.487 1.00 94.62 112 LEU A CA 1
ATOM 909 C C . LEU A 1 112 ? -15.971 -2.843 -9.375 1.00 94.62 112 LEU A C 1
ATOM 911 O O . LEU A 1 112 ? -16.082 -2.914 -10.598 1.00 94.62 112 LEU A O 1
ATOM 915 N N . LEU A 1 113 ? -14.814 -2.535 -8.781 1.00 93.94 113 LEU A N 1
ATOM 916 C CA . LEU A 1 113 ? -13.581 -2.281 -9.531 1.00 93.94 113 LEU A CA 1
ATOM 917 C C . LEU A 1 113 ? -13.100 -3.523 -10.281 1.00 93.94 113 LEU A C 1
ATOM 919 O O . LEU A 1 113 ? -12.757 -3.420 -11.455 1.00 93.94 113 LEU A O 1
ATOM 923 N N . ASN A 1 114 ? -13.112 -4.691 -9.636 1.00 94.12 114 ASN A N 1
ATOM 924 C CA . ASN A 1 114 ? -12.740 -5.953 -10.274 1.00 94.12 114 ASN A CA 1
ATOM 925 C C . ASN A 1 114 ? -13.639 -6.247 -11.477 1.00 94.12 114 ASN A C 1
ATOM 927 O O . ASN A 1 114 ? -13.139 -6.590 -12.544 1.00 94.12 114 ASN A O 1
ATOM 931 N N . PHE A 1 115 ? -14.947 -6.031 -11.335 1.00 95.81 115 PHE A N 1
ATOM 932 C CA . PHE A 1 115 ? -15.885 -6.187 -12.441 1.00 95.81 115 PHE A CA 1
ATOM 933 C C . PHE A 1 115 ? -15.592 -5.229 -13.607 1.00 95.81 115 PHE A C 1
ATOM 935 O O . PHE A 1 115 ? -15.721 -5.611 -14.769 1.00 95.81 115 PHE A O 1
ATOM 942 N N . GLU A 1 116 ? -15.180 -3.990 -13.332 1.00 95.81 116 GLU A N 1
ATOM 943 C CA . GLU A 1 116 ? -14.802 -3.045 -14.390 1.00 95.81 116 GLU A CA 1
ATOM 944 C C . GLU A 1 116 ? -13.482 -3.438 -15.072 1.00 95.81 116 GLU A C 1
ATOM 946 O O . GLU A 1 116 ? -13.378 -3.374 -16.296 1.00 95.81 116 GLU A O 1
ATOM 951 N N . ILE A 1 117 ? -12.508 -3.936 -14.304 1.00 92.94 117 ILE A N 1
ATOM 952 C CA . ILE A 1 117 ? -11.249 -4.473 -14.838 1.00 92.94 117 ILE A CA 1
ATOM 953 C C . ILE A 1 117 ? -11.517 -5.671 -15.756 1.00 92.94 117 ILE A C 1
ATOM 955 O O . ILE A 1 117 ? -10.938 -5.742 -16.838 1.00 92.94 117 ILE A O 1
ATOM 959 N N . GLU A 1 118 ? -12.418 -6.581 -15.375 1.00 93.12 118 GLU A N 1
ATOM 960 C CA . GLU A 1 118 ? -12.804 -7.722 -16.215 1.00 93.12 118 GLU A CA 1
ATOM 961 C C . GLU A 1 118 ? -13.398 -7.268 -17.557 1.00 93.12 118 GLU A C 1
ATOM 963 O O . GLU A 1 118 ? -13.072 -7.832 -18.606 1.00 93.12 118 GLU A O 1
ATOM 968 N N . LYS A 1 119 ? -14.227 -6.212 -17.567 1.00 94.94 119 LYS A N 1
ATOM 969 C CA . LYS A 1 119 ? -14.745 -5.638 -18.822 1.00 94.94 119 LYS A CA 1
ATOM 970 C C . LYS A 1 119 ? -13.628 -5.084 -19.696 1.00 94.94 119 LYS A C 1
ATOM 972 O O . LYS A 1 119 ? -13.629 -5.329 -20.906 1.00 94.94 119 LYS A O 1
ATOM 977 N N . ASP A 1 120 ? -12.697 -4.342 -19.101 1.00 93.62 120 ASP A N 1
ATOM 978 C CA . ASP A 1 120 ? -11.550 -3.786 -19.815 1.00 93.62 120 ASP A CA 1
ATOM 979 C C . ASP A 1 120 ? -10.666 -4.901 -20.384 1.00 93.62 120 ASP A C 1
ATOM 981 O O . ASP A 1 120 ? -10.272 -4.841 -21.552 1.00 93.62 120 ASP A O 1
ATOM 985 N N . GLU A 1 121 ? -10.398 -5.952 -19.609 1.00 91.50 121 GLU A N 1
ATOM 986 C CA . GLU A 1 121 ? -9.627 -7.111 -20.053 1.00 91.50 121 GLU A CA 1
ATOM 987 C C . GLU A 1 121 ? -10.306 -7.809 -21.237 1.00 91.50 121 GLU A C 1
ATOM 989 O O . GLU A 1 121 ? -9.670 -8.007 -22.276 1.00 91.50 121 GLU A O 1
ATOM 994 N N . MET A 1 122 ? -11.613 -8.077 -21.147 1.00 91.81 122 MET A N 1
ATOM 995 C CA . MET A 1 122 ? -12.390 -8.638 -22.257 1.00 91.81 122 MET A CA 1
ATOM 996 C C . MET A 1 122 ? -12.329 -7.751 -23.510 1.00 91.81 122 MET A C 1
ATOM 998 O O . MET A 1 122 ? -12.141 -8.250 -24.626 1.00 91.81 122 MET A O 1
ATOM 1002 N N . TYR A 1 123 ? -12.472 -6.433 -23.348 1.00 93.44 123 TYR A N 1
ATOM 1003 C CA . TYR A 1 123 ? -12.385 -5.472 -24.446 1.00 93.44 123 TYR A CA 1
ATOM 1004 C C . TYR A 1 123 ? -11.003 -5.501 -25.117 1.00 93.44 123 TYR A C 1
ATOM 1006 O O . TYR A 1 123 ? -10.897 -5.567 -26.352 1.00 93.44 123 TYR A O 1
ATOM 1014 N N . TRP A 1 124 ? -9.932 -5.482 -24.323 1.00 87.94 124 TRP A N 1
ATOM 1015 C CA . TRP A 1 124 ? -8.567 -5.501 -24.837 1.00 87.94 124 TRP A CA 1
ATOM 1016 C C . TRP A 1 124 ? -8.187 -6.847 -25.443 1.00 87.94 124 TRP A C 1
ATOM 1018 O O . TRP A 1 124 ? -7.526 -6.851 -26.482 1.00 87.94 124 TRP A O 1
ATOM 1028 N N . GLU A 1 125 ? -8.646 -7.971 -24.894 1.00 87.69 125 GLU A N 1
ATOM 1029 C CA . GLU A 1 125 ? -8.409 -9.300 -25.457 1.00 87.69 125 GLU A CA 1
ATOM 1030 C C . GLU A 1 125 ? -9.058 -9.439 -26.840 1.00 87.69 125 GLU A C 1
ATOM 1032 O O . GLU A 1 125 ? -8.404 -9.854 -27.805 1.00 87.69 125 GLU A O 1
ATOM 1037 N N . GLN A 1 126 ? -10.320 -9.017 -26.982 1.00 87.81 126 GLN A N 1
ATOM 1038 C CA . GLN A 1 126 ? -11.006 -9.007 -28.275 1.00 87.81 126 GLN A CA 1
ATOM 1039 C C . GLN A 1 126 ? -10.239 -8.170 -29.302 1.00 87.81 126 GLN A C 1
ATOM 1041 O O . GLN A 1 126 ? -10.002 -8.616 -30.428 1.00 87.81 126 GLN A O 1
ATOM 1046 N N . ARG A 1 127 ? -9.791 -6.971 -28.917 1.00 84.88 127 ARG A N 1
ATOM 1047 C CA . ARG A 1 127 ? -9.007 -6.100 -29.801 1.00 84.88 127 ARG A CA 1
ATOM 1048 C C . ARG A 1 127 ? -7.634 -6.663 -30.108 1.00 84.88 127 ARG A C 1
ATOM 1050 O O . ARG A 1 127 ? -7.201 -6.544 -31.248 1.00 84.88 127 ARG A O 1
ATOM 1057 N N . ALA A 1 128 ? -6.957 -7.273 -29.143 1.00 80.38 128 ALA A N 1
ATOM 1058 C CA . ALA A 1 128 ? -5.669 -7.917 -29.344 1.00 80.38 128 ALA A CA 1
ATOM 1059 C C . ALA A 1 128 ? -5.798 -9.078 -30.333 1.00 80.38 128 ALA A C 1
ATOM 1061 O O . ALA A 1 128 ? -4.997 -9.153 -31.257 1.00 80.38 128 ALA A O 1
ATOM 1062 N N . ARG A 1 129 ? -6.847 -9.906 -30.231 1.00 79.75 129 ARG A N 1
ATOM 1063 C CA . ARG A 1 129 ? -7.150 -10.973 -31.200 1.00 79.75 129 ARG A CA 1
ATOM 1064 C C . ARG A 1 129 ? -7.515 -10.424 -32.580 1.00 79.75 129 ARG A C 1
ATOM 1066 O O . ARG A 1 129 ? -7.003 -10.921 -33.576 1.00 79.75 129 ARG A O 1
ATOM 1073 N N . VAL A 1 130 ? -8.332 -9.370 -32.672 1.00 78.44 130 VAL A N 1
ATOM 1074 C CA . VAL A 1 130 ? -8.639 -8.698 -33.953 1.00 78.44 130 VAL A CA 1
ATOM 1075 C C . VAL A 1 130 ? -7.381 -8.086 -34.568 1.00 78.44 130 VAL A C 1
ATOM 1077 O O . VAL A 1 130 ? -7.155 -8.208 -35.770 1.00 78.44 130 VAL A O 1
ATOM 1080 N N . ASN A 1 131 ? -6.546 -7.443 -33.758 1.00 75.12 131 ASN A N 1
ATOM 1081 C CA . ASN A 1 131 ? -5.272 -6.885 -34.189 1.00 75.12 131 ASN A CA 1
ATOM 1082 C C . ASN A 1 131 ? -4.320 -8.000 -34.618 1.00 75.12 131 ASN A C 1
ATOM 1084 O O . ASN A 1 131 ? -3.696 -7.872 -35.660 1.00 75.12 131 ASN A O 1
ATOM 1088 N N . TRP A 1 132 ? -4.254 -9.107 -33.883 1.00 71.44 132 TRP A N 1
ATOM 1089 C CA . TRP A 1 132 ? -3.473 -10.283 -34.244 1.00 71.44 132 TRP A CA 1
ATOM 1090 C C . TRP A 1 132 ? -3.951 -10.892 -35.561 1.00 71.44 132 TRP A C 1
ATOM 1092 O O . TRP A 1 132 ? -3.137 -11.141 -36.432 1.00 71.44 132 TRP A O 1
ATOM 1102 N N . LEU A 1 133 ? -5.255 -11.053 -35.782 1.00 67.06 133 LEU A N 1
ATOM 1103 C CA . LEU A 1 133 ? -5.779 -11.528 -37.068 1.00 67.06 133 LEU A CA 1
ATOM 1104 C C . LEU A 1 133 ? -5.479 -10.546 -38.214 1.00 67.06 133 LEU A C 1
ATOM 1106 O O . LEU A 1 133 ? -5.175 -10.966 -39.325 1.00 67.06 133 LEU A O 1
ATOM 1110 N N . LYS A 1 134 ? -5.520 -9.232 -37.955 1.00 67.75 134 LYS A N 1
ATOM 1111 C CA . LYS A 1 134 ? -5.198 -8.195 -38.953 1.00 67.75 134 LYS A CA 1
ATOM 1112 C C . LYS A 1 134 ? -3.696 -8.047 -39.233 1.00 67.75 134 LYS A C 1
ATOM 1114 O O . LYS A 1 134 ? -3.331 -7.616 -40.328 1.00 67.75 134 LYS A O 1
ATOM 1119 N N . LEU A 1 135 ? -2.839 -8.324 -38.250 1.00 63.84 135 LEU A N 1
ATOM 1120 C CA . LEU A 1 135 ? -1.398 -8.042 -38.282 1.00 63.84 135 LEU A CA 1
ATOM 1121 C C . LEU A 1 135 ? -0.529 -9.306 -38.317 1.00 63.84 135 LEU A C 1
ATOM 1123 O O . LEU A 1 135 ? 0.630 -9.206 -38.684 1.00 63.84 135 LEU A O 1
ATOM 1127 N N . GLY A 1 136 ? -1.046 -10.474 -37.948 1.00 61.16 136 GLY A N 1
ATOM 1128 C CA . GLY A 1 136 ? -0.288 -11.714 -37.743 1.00 61.16 136 GLY A CA 1
ATOM 1129 C C . GLY A 1 136 ? 0.276 -12.327 -39.023 1.00 61.16 136 GLY A C 1
ATOM 1130 O O . GLY A 1 136 ? 1.278 -13.027 -38.959 1.00 61.16 136 GLY A O 1
ATOM 1131 N N . ASP A 1 137 ? -0.301 -11.998 -40.180 1.00 57.62 137 ASP A N 1
ATOM 1132 C CA . ASP A 1 137 ? 0.230 -12.378 -41.501 1.00 57.62 137 ASP A CA 1
ATOM 1133 C C . ASP A 1 137 ? 0.912 -11.203 -42.230 1.00 57.62 137 ASP A C 1
ATOM 1135 O O . ASP A 1 137 ? 1.549 -11.335 -43.273 1.00 57.62 137 ASP A O 1
ATOM 1139 N N . ARG A 1 138 ? 0.817 -9.994 -41.669 1.00 59.41 138 ARG A N 1
ATOM 1140 C CA . ARG A 1 138 ? 1.483 -8.818 -42.222 1.00 59.41 138 ARG A CA 1
ATOM 1141 C C . ARG A 1 138 ? 2.710 -8.564 -41.377 1.00 59.41 138 ARG A C 1
ATOM 1143 O O . ARG A 1 138 ? 2.593 -8.086 -40.258 1.00 59.41 138 ARG A O 1
ATOM 1150 N N . ASN A 1 139 ? 3.887 -8.840 -41.929 1.00 61.12 139 ASN A N 1
ATOM 1151 C CA . ASN A 1 139 ? 5.179 -8.467 -41.354 1.00 61.12 139 ASN A CA 1
ATOM 1152 C C . ASN A 1 139 ? 5.263 -6.934 -41.197 1.00 61.12 139 ASN A C 1
ATOM 1154 O O . ASN A 1 139 ? 5.793 -6.211 -42.040 1.00 61.12 139 ASN A O 1
ATOM 1158 N N . THR A 1 140 ? 4.576 -6.401 -40.189 1.00 69.38 140 THR A N 1
ATOM 1159 C CA . THR A 1 140 ? 4.295 -4.975 -40.103 1.00 69.38 140 THR A CA 1
ATOM 1160 C C . THR A 1 140 ? 5.542 -4.244 -39.649 1.00 69.38 140 THR A C 1
ATOM 1162 O O . THR A 1 140 ? 6.385 -4.773 -38.920 1.00 69.38 140 THR A O 1
ATOM 1165 N N . SER A 1 141 ? 5.653 -2.975 -40.047 1.00 72.00 141 SER A N 1
ATOM 1166 C CA . SER A 1 141 ? 6.792 -2.145 -39.648 1.00 72.00 141 SER A CA 1
ATOM 1167 C C . SER A 1 141 ? 6.952 -2.059 -38.124 1.00 72.00 141 SER A C 1
ATOM 1169 O O . SER A 1 141 ? 8.067 -1.861 -37.653 1.00 72.00 141 SER A O 1
ATOM 1171 N N . PHE A 1 142 ? 5.878 -2.264 -37.352 1.00 74.94 142 PHE A N 1
ATOM 1172 C CA . PHE A 1 142 ? 5.920 -2.357 -35.894 1.00 74.94 142 PHE A CA 1
ATOM 1173 C C . PHE A 1 142 ? 6.799 -3.519 -35.410 1.00 74.94 142 PHE A C 1
ATOM 1175 O O . PHE A 1 142 ? 7.733 -3.283 -34.645 1.00 74.94 142 PHE A O 1
ATOM 1182 N N . PHE A 1 143 ? 6.577 -4.745 -35.897 1.00 76.56 143 PHE A N 1
ATOM 1183 C CA . PHE A 1 143 ? 7.375 -5.910 -35.492 1.00 76.56 143 PHE A CA 1
ATOM 1184 C C . PHE A 1 143 ? 8.828 -5.797 -35.957 1.00 76.56 143 PHE A C 1
ATOM 1186 O O . PHE A 1 143 ? 9.743 -6.117 -35.200 1.00 76.56 143 PHE A O 1
ATOM 1193 N N . HIS A 1 144 ? 9.067 -5.241 -37.148 1.00 81.56 144 HIS A N 1
ATOM 1194 C CA . HIS A 1 144 ? 10.421 -4.940 -37.616 1.00 81.56 144 HIS A CA 1
ATOM 1195 C C . HIS A 1 144 ? 11.136 -3.900 -36.745 1.00 81.56 144 HIS A C 1
ATOM 1197 O O . HIS A 1 144 ? 12.312 -4.077 -36.417 1.00 81.56 144 HIS A O 1
ATOM 1203 N N . LYS A 1 145 ? 10.438 -2.829 -36.346 1.00 84.38 145 LYS A N 1
ATOM 1204 C CA . LYS A 1 145 ? 10.972 -1.800 -35.442 1.00 84.38 145 LYS A CA 1
ATOM 1205 C C . LYS A 1 145 ? 11.265 -2.386 -34.066 1.00 84.38 145 LYS A C 1
ATOM 1207 O O . LYS A 1 145 ? 12.373 -2.198 -33.573 1.00 84.38 145 LYS A O 1
ATOM 1212 N N . HIS A 1 146 ? 10.335 -3.154 -33.503 1.00 85.38 146 HIS A N 1
ATOM 1213 C CA . HIS A 1 146 ? 10.502 -3.815 -32.212 1.00 85.38 146 HIS A CA 1
ATOM 1214 C C . HIS A 1 146 ? 11.686 -4.796 -32.227 1.00 85.38 146 HIS A C 1
ATOM 1216 O O . HIS A 1 146 ? 12.583 -4.701 -31.392 1.00 85.38 146 HIS A O 1
ATOM 1222 N N . ALA A 1 147 ? 11.773 -5.667 -33.238 1.00 85.75 147 ALA A N 1
ATOM 1223 C CA . ALA A 1 147 ? 12.896 -6.591 -33.405 1.00 85.75 147 ALA A CA 1
ATOM 1224 C C . ALA A 1 147 ? 14.230 -5.860 -33.643 1.00 85.75 147 ALA A C 1
ATOM 1226 O O . ALA A 1 147 ? 15.278 -6.277 -33.149 1.00 85.75 147 ALA A O 1
ATOM 1227 N N . SER A 1 148 ? 14.228 -4.753 -34.394 1.00 90.50 148 SER A N 1
ATOM 1228 C CA . SER A 1 148 ? 15.431 -3.940 -34.585 1.00 90.50 148 SER A CA 1
ATOM 1229 C C . SER A 1 148 ? 15.865 -3.230 -33.302 1.00 90.50 148 SER A C 1
ATOM 1231 O O . SER A 1 148 ? 17.066 -3.141 -33.058 1.00 90.50 148 SER A O 1
ATOM 1233 N N . GLN A 1 149 ? 14.929 -2.717 -32.504 1.00 93.19 149 GLN A N 1
ATOM 1234 C CA . GLN A 1 149 ? 15.217 -2.053 -31.234 1.00 93.19 149 GLN A CA 1
ATOM 1235 C C . GLN A 1 149 ? 15.740 -3.052 -30.203 1.00 93.19 149 GLN A C 1
ATOM 1237 O O . GLN A 1 149 ? 16.755 -2.786 -29.567 1.00 93.19 149 GLN A O 1
ATOM 1242 N N . HIS A 1 150 ? 15.125 -4.232 -30.117 1.00 92.31 150 HIS A N 1
ATOM 1243 C CA . HIS A 1 150 ? 15.590 -5.309 -29.251 1.00 92.31 150 HIS A CA 1
ATOM 1244 C C . HIS A 1 150 ? 17.029 -5.731 -29.586 1.00 92.31 150 HIS A C 1
ATOM 1246 O O . HIS A 1 150 ? 17.873 -5.806 -28.698 1.00 92.31 150 HIS A O 1
ATOM 1252 N N . ARG A 1 151 ? 17.359 -5.896 -30.877 1.00 92.88 151 ARG A N 1
ATOM 1253 C CA . ARG A 1 151 ? 18.740 -6.182 -31.311 1.00 92.88 151 ARG A CA 1
ATOM 1254 C C . ARG A 1 151 ? 19.732 -5.084 -30.918 1.00 92.88 151 ARG A C 1
ATOM 1256 O O . ARG A 1 151 ? 20.834 -5.401 -30.481 1.00 92.88 151 ARG A O 1
ATOM 1263 N N . LYS A 1 152 ? 19.352 -3.808 -31.058 1.00 94.75 152 LYS A N 1
ATOM 1264 C CA . LYS A 1 152 ? 20.197 -2.674 -30.642 1.00 94.75 152 LYS A CA 1
ATOM 1265 C C . LYS A 1 152 ? 20.444 -2.680 -29.136 1.00 94.75 152 LYS A C 1
ATOM 1267 O O . LYS A 1 152 ? 21.577 -2.479 -28.716 1.00 94.75 152 LYS A O 1
ATOM 1272 N N . GLU A 1 153 ? 19.410 -2.941 -28.345 1.00 94.69 153 GLU A N 1
ATOM 1273 C CA . GLU A 1 153 ? 19.512 -2.979 -26.886 1.00 94.69 153 GLU A CA 1
ATOM 1274 C C . GLU A 1 153 ? 20.387 -4.143 -26.404 1.00 94.69 153 GLU A C 1
ATOM 1276 O O . GLU A 1 153 ? 21.264 -3.951 -25.565 1.00 94.69 153 GLU A O 1
ATOM 1281 N N . LEU A 1 154 ? 20.233 -5.331 -26.999 1.00 94.50 154 LEU A N 1
ATOM 1282 C CA . LEU A 1 154 ? 21.110 -6.471 -26.723 1.00 94.50 154 LEU A CA 1
ATOM 1283 C C . LEU A 1 154 ? 22.576 -6.156 -27.046 1.00 94.50 154 LEU A C 1
ATOM 1285 O O . LEU A 1 154 ? 23.452 -6.434 -26.229 1.00 94.50 154 LEU A O 1
ATOM 1289 N N . ALA A 1 155 ? 22.843 -5.541 -28.203 1.00 93.19 155 ALA A N 1
ATOM 1290 C CA . ALA A 1 155 ? 24.195 -5.135 -28.578 1.00 93.19 155 ALA A CA 1
ATOM 1291 C C . ALA A 1 155 ? 24.768 -4.102 -27.594 1.00 93.19 155 ALA A C 1
ATOM 1293 O O . ALA A 1 155 ? 25.900 -4.248 -27.136 1.00 93.19 155 ALA A O 1
ATOM 1294 N N . ARG A 1 156 ? 23.973 -3.093 -27.218 1.00 94.25 156 ARG A N 1
ATOM 1295 C CA . ARG A 1 156 ? 24.359 -2.065 -26.244 1.00 94.25 156 ARG A CA 1
ATOM 1296 C C . ARG A 1 156 ? 24.748 -2.690 -24.907 1.00 94.25 156 ARG A C 1
ATOM 1298 O O . ARG A 1 156 ? 25.833 -2.413 -24.407 1.00 94.25 156 ARG A O 1
ATOM 1305 N N . ASN A 1 157 ? 23.906 -3.571 -24.372 1.00 93.31 157 ASN A N 1
ATOM 1306 C CA . ASN A 1 157 ? 24.148 -4.229 -23.089 1.00 93.31 157 ASN A CA 1
ATOM 1307 C C . ASN A 1 157 ? 25.355 -5.171 -23.140 1.00 93.31 157 ASN A C 1
ATOM 1309 O O . ASN A 1 157 ? 26.148 -5.203 -22.199 1.00 93.31 157 ASN A O 1
ATOM 1313 N N . TYR A 1 158 ? 25.536 -5.891 -24.250 1.00 93.06 158 TYR A N 1
ATOM 1314 C CA . TYR A 1 158 ? 26.707 -6.737 -24.464 1.00 93.06 158 TYR A CA 1
ATOM 1315 C C . TYR A 1 158 ? 28.005 -5.926 -24.411 1.00 93.06 158 TYR A C 1
ATOM 1317 O O . TYR A 1 158 ? 28.891 -6.238 -23.615 1.00 93.06 158 TYR A O 1
ATOM 1325 N N . PHE A 1 159 ? 28.109 -4.858 -25.207 1.00 92.75 159 PHE A N 1
ATOM 1326 C CA . PHE A 1 159 ? 29.325 -4.045 -25.249 1.00 92.75 159 PHE A CA 1
ATOM 1327 C C . PHE A 1 159 ? 29.533 -3.246 -23.964 1.00 92.75 159 PHE A C 1
ATOM 1329 O O . PHE A 1 159 ? 30.659 -3.160 -23.486 1.00 92.75 159 PHE A O 1
ATOM 1336 N N . GLN A 1 160 ? 28.467 -2.733 -23.349 1.00 91.75 160 GLN A N 1
ATOM 1337 C CA . GLN A 1 160 ? 28.559 -2.077 -22.047 1.00 91.75 160 GLN A CA 1
ATOM 1338 C C . GLN A 1 160 ? 29.160 -3.022 -21.002 1.00 91.75 160 GLN A C 1
ATOM 1340 O O . GLN A 1 160 ? 30.069 -2.626 -20.280 1.00 91.75 160 GLN A O 1
ATOM 1345 N N . LYS A 1 161 ? 28.714 -4.282 -20.956 1.00 88.00 161 LYS A N 1
ATOM 1346 C CA . LYS A 1 161 ? 29.281 -5.291 -20.056 1.00 88.00 161 LYS A CA 1
ATOM 1347 C C . LYS A 1 161 ? 30.728 -5.637 -20.409 1.00 88.00 161 LYS A C 1
ATOM 1349 O O . LYS A 1 161 ? 31.543 -5.755 -19.505 1.00 88.00 161 LYS A O 1
ATOM 1354 N N . LEU A 1 162 ? 31.046 -5.786 -21.696 1.00 87.62 162 LEU A N 1
ATOM 1355 C CA . LEU A 1 162 ? 32.397 -6.112 -22.164 1.00 87.62 162 LEU A CA 1
ATOM 1356 C C . LEU A 1 162 ? 33.426 -5.039 -21.775 1.00 87.62 162 LEU A C 1
ATOM 1358 O O . LEU A 1 162 ? 34.543 -5.375 -21.397 1.00 87.62 162 LEU A O 1
ATOM 1362 N N . PHE A 1 163 ? 33.046 -3.764 -21.871 1.00 85.81 163 PHE A N 1
ATOM 1363 C CA . PHE A 1 163 ? 33.922 -2.628 -21.568 1.00 85.81 163 PHE A CA 1
ATOM 1364 C C . PHE A 1 163 ? 33.802 -2.119 -20.128 1.00 85.81 163 PHE A C 1
ATOM 1366 O O . PHE A 1 163 ? 34.512 -1.190 -19.747 1.00 85.81 163 PHE A O 1
ATOM 1373 N N . SER A 1 164 ? 32.928 -2.711 -19.314 1.00 83.75 164 SER A N 1
ATOM 1374 C CA . SER A 1 164 ? 32.892 -2.424 -17.883 1.00 83.75 164 SER A CA 1
ATOM 1375 C C . SER A 1 164 ? 34.059 -3.135 -17.207 1.00 83.75 164 SER A C 1
ATOM 1377 O O . SER A 1 164 ? 34.221 -4.346 -17.344 1.00 83.75 164 SER A O 1
ATOM 1379 N N . SER A 1 165 ? 34.884 -2.395 -16.467 1.00 77.25 165 SER A N 1
ATOM 1380 C CA . SER A 1 165 ? 35.924 -3.007 -15.646 1.00 77.25 165 SER A CA 1
ATOM 1381 C C . SER A 1 165 ? 35.297 -3.595 -14.380 1.00 77.25 165 SER A C 1
ATOM 1383 O O . SER A 1 165 ? 34.561 -2.921 -13.663 1.00 77.25 165 SER A O 1
ATOM 1385 N N . ASN A 1 166 ? 35.625 -4.846 -14.053 1.00 69.31 166 ASN A N 1
ATOM 1386 C CA . ASN A 1 166 ? 35.230 -5.474 -12.783 1.00 69.31 166 ASN A CA 1
ATOM 1387 C C . ASN A 1 166 ? 36.126 -5.027 -11.603 1.00 69.31 166 ASN A C 1
ATOM 1389 O O . ASN A 1 166 ? 36.309 -5.767 -10.640 1.00 69.31 166 ASN A O 1
ATOM 1393 N N . GLY A 1 167 ? 36.690 -3.816 -11.675 1.00 68.81 167 GLY A N 1
ATOM 1394 C CA . GLY A 1 167 ? 37.704 -3.323 -10.744 1.00 68.81 167 GLY A CA 1
ATOM 1395 C C . GLY A 1 167 ? 39.123 -3.802 -11.069 1.00 68.81 167 GLY A C 1
ATOM 1396 O O . GLY A 1 167 ? 39.336 -4.781 -11.785 1.00 68.81 167 GLY A O 1
ATOM 1397 N N . VAL A 1 168 ? 40.109 -3.057 -10.563 1.00 64.75 168 VAL A N 1
ATOM 1398 C CA . VAL A 1 168 ? 41.537 -3.375 -10.678 1.00 64.75 168 VAL A CA 1
ATOM 1399 C C . VAL A 1 168 ? 41.823 -4.570 -9.769 1.00 64.75 168 VAL A C 1
ATOM 1401 O O . VAL A 1 168 ? 41.909 -4.421 -8.553 1.00 64.75 168 VAL A O 1
ATOM 1404 N N . GLY A 1 169 ? 41.934 -5.766 -10.349 1.00 66.31 169 GLY A N 1
ATOM 1405 C CA . GLY A 1 169 ? 42.590 -6.881 -9.669 1.00 66.31 169 GLY A CA 1
ATOM 1406 C C . GLY A 1 169 ? 44.039 -6.501 -9.369 1.00 66.31 169 GLY A C 1
ATOM 1407 O O . GLY A 1 169 ? 44.639 -5.761 -10.147 1.00 66.31 169 GLY A O 1
ATOM 1408 N N . ASP A 1 170 ? 44.571 -6.974 -8.243 1.00 66.38 170 ASP A N 1
ATOM 1409 C CA . ASP A 1 170 ? 45.914 -6.646 -7.761 1.00 66.38 170 ASP A CA 1
ATOM 1410 C C . ASP A 1 170 ? 46.976 -6.843 -8.863 1.00 66.38 170 ASP A C 1
ATOM 1412 O O . ASP A 1 170 ? 47.420 -7.953 -9.165 1.00 66.38 170 ASP A O 1
ATOM 1416 N N . SER A 1 171 ? 47.353 -5.745 -9.527 1.00 67.25 171 SER A N 1
ATOM 1417 C CA . SER A 1 171 ? 48.253 -5.757 -10.683 1.00 67.25 171 SER A CA 1
ATOM 1418 C C . SER A 1 171 ? 49.716 -5.918 -10.276 1.00 67.25 171 SER A C 1
ATOM 1420 O O . SER A 1 171 ? 50.595 -5.947 -11.138 1.00 67.25 171 SER A O 1
ATOM 1422 N N . VAL A 1 172 ? 49.995 -6.058 -8.976 1.00 70.12 172 VAL A N 1
ATOM 1423 C CA . VAL A 1 172 ? 51.339 -6.285 -8.437 1.00 70.12 172 VAL A CA 1
ATOM 1424 C C . VAL A 1 172 ? 51.970 -7.538 -9.053 1.00 70.12 172 VAL A C 1
ATOM 1426 O O . VAL A 1 172 ? 53.146 -7.513 -9.415 1.00 70.12 172 VAL A O 1
ATOM 1429 N N . HIS A 1 173 ? 51.189 -8.598 -9.297 1.00 70.81 173 HIS A N 1
ATOM 1430 C CA . HIS A 1 173 ? 51.708 -9.797 -9.963 1.00 70.81 173 HIS A CA 1
ATOM 1431 C C . HIS A 1 173 ? 52.031 -9.562 -11.452 1.00 70.81 173 HIS A C 1
ATOM 1433 O O . HIS A 1 173 ? 53.016 -10.106 -11.948 1.00 70.81 173 HIS A O 1
ATOM 1439 N N . LEU A 1 174 ? 51.267 -8.733 -12.178 1.00 69.00 174 LEU A N 1
ATOM 1440 C CA . LEU A 1 174 ? 51.578 -8.395 -13.581 1.00 69.00 174 LEU A CA 1
ATOM 1441 C C . LEU A 1 174 ? 52.888 -7.608 -13.693 1.00 69.00 174 LEU A C 1
ATOM 1443 O O . LEU A 1 174 ? 53.673 -7.823 -14.615 1.00 69.00 174 LEU A O 1
ATOM 1447 N N . LEU A 1 175 ? 53.143 -6.730 -12.724 1.00 71.56 175 LEU A N 1
ATOM 1448 C CA . LEU A 1 175 ? 54.364 -5.933 -12.671 1.00 71.56 175 LEU A CA 1
ATOM 1449 C C . LEU A 1 175 ? 55.583 -6.742 -12.196 1.00 71.56 175 LEU A C 1
ATOM 1451 O O . LEU A 1 175 ? 56.707 -6.333 -12.468 1.00 71.56 175 LEU A O 1
ATOM 1455 N N . SER A 1 176 ? 55.389 -7.907 -11.561 1.00 74.81 176 SER A N 1
ATOM 1456 C CA . SER A 1 176 ? 56.490 -8.771 -11.098 1.00 74.81 176 SER A CA 1
ATOM 1457 C C . SER A 1 176 ? 57.363 -9.331 -12.232 1.00 74.81 176 SER A C 1
ATOM 1459 O O . SER A 1 176 ? 58.559 -9.544 -12.042 1.00 74.81 176 SER A O 1
ATOM 1461 N N . GLY A 1 177 ? 56.788 -9.529 -13.425 1.00 76.00 177 GLY A N 1
ATOM 1462 C CA . GLY A 1 177 ? 57.509 -10.020 -14.604 1.00 76.00 177 GLY A CA 1
ATOM 1463 C C . GLY A 1 177 ? 58.249 -8.931 -15.384 1.00 76.00 177 GLY A C 1
ATOM 1464 O O . GLY A 1 177 ? 59.062 -9.239 -16.256 1.00 76.00 177 GLY A O 1
ATOM 1465 N N . ILE A 1 178 ? 57.985 -7.655 -15.088 1.00 81.31 178 ILE A N 1
ATOM 1466 C CA . ILE A 1 178 ? 58.611 -6.529 -15.777 1.00 81.31 178 ILE A CA 1
ATOM 1467 C C . ILE A 1 178 ? 59.853 -6.129 -14.991 1.00 81.31 178 ILE A C 1
ATOM 1469 O O . ILE A 1 178 ? 59.779 -5.577 -13.893 1.00 81.31 178 ILE A O 1
ATOM 1473 N N . LYS A 1 179 ? 61.028 -6.386 -15.570 1.00 79.25 179 LYS A N 1
ATOM 1474 C CA . LYS A 1 179 ? 62.290 -5.931 -14.987 1.00 79.25 179 LYS A CA 1
ATOM 1475 C C . LYS A 1 179 ? 62.272 -4.406 -14.885 1.00 79.25 179 LYS A C 1
ATOM 1477 O O . LYS A 1 179 ? 62.192 -3.717 -15.901 1.00 79.25 179 LYS A O 1
ATOM 1482 N N . ARG A 1 180 ? 62.406 -3.879 -13.664 1.00 77.56 180 ARG A N 1
ATOM 1483 C CA . ARG A 1 180 ? 62.539 -2.438 -13.429 1.00 77.56 180 ARG A CA 1
ATOM 1484 C C . ARG A 1 180 ? 63.770 -1.912 -14.172 1.00 77.56 180 ARG A C 1
ATOM 1486 O O . ARG A 1 180 ? 64.898 -2.255 -13.828 1.00 77.56 180 ARG A O 1
ATOM 1493 N N . CYS A 1 181 ? 63.535 -1.101 -15.196 1.00 79.75 181 CYS A N 1
ATOM 1494 C CA . CYS A 1 181 ? 64.572 -0.497 -16.032 1.00 79.75 181 CYS A CA 1
ATOM 1495 C C . CYS A 1 181 ? 64.813 0.985 -15.725 1.00 79.75 181 CYS A C 1
ATOM 1497 O O . CYS A 1 181 ? 65.850 1.506 -16.110 1.00 79.75 181 CYS A O 1
ATOM 1499 N N . VAL A 1 182 ? 63.893 1.640 -15.009 1.00 83.06 182 VAL A N 1
ATOM 1500 C CA . VAL A 1 182 ? 64.035 3.035 -14.577 1.00 83.06 182 VAL A CA 1
ATOM 1501 C C . VAL A 1 182 ? 64.541 3.056 -13.137 1.00 83.06 182 VAL A C 1
ATOM 1503 O O . VAL A 1 182 ? 63.860 2.609 -12.199 1.00 83.06 182 VAL A O 1
ATOM 1506 N N . THR A 1 183 ? 65.771 3.526 -12.961 1.00 86.94 183 THR A N 1
ATOM 1507 C CA . THR A 1 183 ? 66.383 3.678 -11.640 1.00 86.94 183 THR A CA 1
ATOM 1508 C C . THR A 1 183 ? 65.844 4.921 -10.933 1.00 86.94 183 THR A C 1
ATOM 1510 O O . THR A 1 183 ? 65.176 5.766 -11.528 1.00 86.94 183 THR A O 1
ATOM 1513 N N . SER A 1 184 ? 66.084 5.029 -9.627 1.00 83.94 184 SER A N 1
ATOM 1514 C CA . SER A 1 184 ? 65.704 6.236 -8.884 1.00 83.94 184 SER A CA 1
ATOM 1515 C C . SER A 1 184 ? 66.433 7.479 -9.410 1.00 83.94 184 SER A C 1
ATOM 1517 O O . SER A 1 184 ? 65.832 8.547 -9.451 1.00 83.94 184 SER A O 1
ATOM 1519 N N . ASP A 1 185 ? 67.673 7.330 -9.884 1.00 86.88 185 ASP A N 1
ATOM 1520 C CA . ASP A 1 185 ? 68.448 8.414 -10.496 1.00 86.88 185 ASP A CA 1
ATOM 1521 C C . ASP A 1 185 ? 67.880 8.843 -11.854 1.00 86.88 185 ASP A C 1
ATOM 1523 O O . ASP A 1 185 ? 67.819 10.037 -12.151 1.00 86.88 185 ASP A O 1
ATOM 1527 N N . ASP A 1 186 ? 67.401 7.891 -12.661 1.00 87.25 186 ASP A N 1
ATOM 1528 C CA . ASP A 1 186 ? 66.697 8.205 -13.909 1.00 87.25 186 ASP A CA 1
ATOM 1529 C C . ASP A 1 186 ? 65.409 8.975 -13.618 1.00 87.25 186 ASP A C 1
ATOM 1531 O O . ASP A 1 186 ? 65.134 9.986 -14.258 1.00 87.25 186 ASP A O 1
ATOM 1535 N N . ASN A 1 187 ? 64.654 8.553 -12.597 1.00 85.88 187 ASN A N 1
ATOM 1536 C CA . ASN A 1 187 ? 63.462 9.273 -12.159 1.00 85.88 187 ASN A CA 1
ATOM 1537 C C . ASN A 1 187 ? 63.787 10.688 -11.673 1.00 85.88 187 ASN A C 1
ATOM 1539 O O . ASN A 1 187 ? 63.054 11.614 -12.008 1.00 85.88 187 ASN A O 1
ATOM 1543 N N . LEU A 1 188 ? 64.874 10.883 -10.919 1.00 87.75 188 LEU A N 1
ATOM 1544 C CA . LEU A 1 188 ? 65.302 12.214 -10.478 1.00 87.75 188 LEU A CA 1
ATOM 1545 C C . LEU A 1 188 ? 65.640 13.121 -11.665 1.00 87.75 188 LEU A C 1
ATOM 1547 O O . LEU A 1 188 ? 65.249 14.283 -11.668 1.00 87.75 188 LEU A O 1
ATOM 1551 N N . LYS A 1 189 ? 66.296 12.592 -12.704 1.00 84.81 189 LYS A N 1
ATOM 1552 C CA . LYS A 1 189 ? 66.568 13.343 -13.939 1.00 84.81 189 LYS A CA 1
ATOM 1553 C C . LYS A 1 189 ? 65.288 13.655 -14.715 1.00 84.81 189 LYS A C 1
ATOM 1555 O O . LYS A 1 189 ? 65.087 14.797 -15.110 1.00 84.81 189 LYS A O 1
ATOM 1560 N N . LEU A 1 190 ? 64.398 12.676 -14.880 1.00 84.06 190 LEU A N 1
ATOM 1561 C CA . LEU A 1 190 ? 63.133 12.830 -15.612 1.00 84.06 190 LEU A CA 1
ATOM 1562 C C . LEU A 1 190 ? 62.140 13.771 -14.915 1.00 84.06 190 LEU A C 1
ATOM 1564 O O . LEU A 1 190 ? 61.283 14.348 -15.576 1.00 84.06 190 LEU A O 1
ATOM 1568 N N . THR A 1 191 ? 62.246 13.913 -13.591 1.00 86.56 191 THR A N 1
ATOM 1569 C CA . THR A 1 191 ? 61.410 14.821 -12.786 1.00 86.56 191 THR A CA 1
ATOM 1570 C C . THR A 1 191 ? 62.084 16.162 -12.490 1.00 86.56 191 THR A C 1
ATOM 1572 O O . THR A 1 191 ? 61.463 17.032 -11.880 1.00 86.56 191 THR A O 1
ATOM 1575 N N . SER A 1 192 ? 63.335 16.352 -12.920 1.00 86.88 192 SER A N 1
ATOM 1576 C CA . SER A 1 192 ? 64.044 17.622 -12.765 1.00 86.88 192 SER A CA 1
ATOM 1577 C C . SER A 1 192 ? 63.519 18.690 -13.730 1.00 86.88 192 SER A C 1
ATOM 1579 O O . SER A 1 192 ? 62.900 18.390 -14.752 1.00 86.88 192 SER A O 1
ATOM 1581 N N . ILE A 1 193 ? 63.737 19.960 -13.386 1.00 89.81 193 ILE A N 1
ATOM 1582 C CA . ILE A 1 193 ? 63.345 21.084 -14.241 1.00 89.81 193 ILE A CA 1
ATOM 1583 C C . ILE A 1 193 ? 64.292 21.131 -15.443 1.00 89.81 193 ILE A C 1
ATOM 1585 O O . ILE A 1 193 ? 65.509 21.126 -15.268 1.00 89.81 193 ILE A O 1
ATOM 1589 N N . TYR A 1 194 ? 63.724 21.210 -16.647 1.00 86.44 194 TYR A N 1
ATOM 1590 C CA . TYR A 1 194 ? 64.491 21.295 -17.886 1.00 86.44 194 TYR A CA 1
ATOM 1591 C C . TYR A 1 194 ? 65.316 22.587 -17.965 1.00 86.44 194 TYR A C 1
ATOM 1593 O O . TYR A 1 194 ? 64.888 23.663 -17.536 1.00 86.44 194 TYR A O 1
ATOM 1601 N N . THR A 1 195 ? 66.496 22.494 -18.571 1.00 89.94 195 THR A N 1
ATOM 1602 C CA . THR A 1 195 ? 67.364 23.644 -18.854 1.00 89.94 195 THR A CA 1
ATOM 1603 C C . THR A 1 195 ? 67.116 24.206 -20.254 1.00 89.94 195 THR A C 1
ATOM 1605 O O . THR A 1 195 ? 66.558 23.550 -21.140 1.00 89.94 195 THR A O 1
ATOM 1608 N N . LYS A 1 196 ? 67.529 25.458 -20.482 1.00 86.38 196 LYS A N 1
ATOM 1609 C CA . LYS A 1 196 ? 67.374 26.121 -21.786 1.00 86.38 196 LYS A CA 1
ATOM 1610 C C . LYS A 1 196 ? 68.160 25.397 -22.881 1.00 86.38 196 LYS A C 1
ATOM 1612 O O . LYS A 1 196 ? 67.708 25.302 -24.020 1.00 86.38 196 LYS A O 1
ATOM 1617 N N . GLU A 1 197 ? 69.324 24.877 -22.528 1.00 86.69 197 GLU A N 1
ATOM 1618 C CA . GLU A 1 197 ? 70.228 24.153 -23.409 1.00 86.69 197 GLU A CA 1
ATOM 1619 C C . GLU A 1 197 ? 69.622 22.814 -23.845 1.00 86.69 197 GLU A C 1
ATOM 1621 O O . GLU A 1 197 ? 69.679 22.473 -25.026 1.00 86.69 197 GLU A O 1
ATOM 1626 N N . GLU A 1 198 ? 68.971 22.093 -22.927 1.00 86.06 198 GLU A N 1
ATOM 1627 C CA . GLU A 1 198 ? 68.248 20.853 -23.232 1.00 86.06 198 GLU A CA 1
ATOM 1628 C C . GLU A 1 198 ? 67.057 21.101 -24.157 1.00 86.06 198 GLU A C 1
ATOM 1630 O O . GLU A 1 198 ? 66.889 20.376 -25.139 1.00 86.06 198 GLU A O 1
ATOM 1635 N N . MET A 1 199 ? 66.276 22.159 -23.904 1.00 84.88 199 MET A N 1
ATOM 1636 C CA . MET A 1 199 ? 65.194 22.559 -24.811 1.00 84.88 199 MET A CA 1
ATOM 1637 C C . MET A 1 199 ? 65.721 22.859 -26.215 1.00 84.88 199 MET A C 1
ATOM 1639 O O . MET A 1 199 ? 65.142 22.415 -27.205 1.00 84.88 199 MET A O 1
ATOM 1643 N N . TRP A 1 200 ? 66.839 23.581 -26.311 1.00 84.19 200 TRP A N 1
ATOM 1644 C CA . TRP A 1 200 ? 67.431 23.955 -27.592 1.00 84.19 200 TRP A CA 1
ATOM 1645 C C . TRP A 1 200 ? 67.975 22.751 -28.370 1.00 84.19 200 TRP A C 1
ATOM 1647 O O . TRP A 1 200 ? 67.803 22.661 -29.588 1.00 84.19 200 TRP A O 1
ATOM 1657 N N . LEU A 1 201 ? 68.609 21.805 -27.673 1.00 85.19 201 LEU A N 1
ATOM 1658 C CA . LEU A 1 201 ? 69.087 20.556 -28.264 1.00 85.19 201 LEU A CA 1
ATOM 1659 C C . LEU A 1 201 ? 67.931 19.670 -28.730 1.00 85.19 201 LEU A C 1
ATOM 1661 O O . LEU A 1 201 ? 67.991 19.130 -29.835 1.00 85.19 201 LEU A O 1
ATOM 1665 N N . ALA A 1 202 ? 66.870 19.557 -27.927 1.00 84.56 202 ALA A N 1
ATOM 1666 C CA . ALA A 1 202 ? 65.676 18.808 -28.293 1.00 84.56 202 ALA A CA 1
ATOM 1667 C C . ALA A 1 202 ? 65.004 19.408 -29.536 1.00 84.56 202 ALA A C 1
ATOM 1669 O O . ALA A 1 202 ? 64.719 18.668 -30.475 1.00 84.56 202 ALA A O 1
ATOM 1670 N N . LEU A 1 203 ? 64.839 20.736 -29.580 1.00 79.75 203 LEU A N 1
ATOM 1671 C CA . LEU A 1 203 ? 64.256 21.455 -30.716 1.00 79.75 203 LEU A CA 1
ATOM 1672 C C . LEU A 1 203 ? 65.052 21.215 -32.008 1.00 79.75 203 LEU A C 1
ATOM 1674 O O . LEU A 1 203 ? 64.482 20.836 -33.028 1.00 79.75 203 LEU A O 1
ATOM 1678 N N . LYS A 1 204 ? 66.386 21.338 -31.958 1.00 80.12 204 LYS A N 1
ATOM 1679 C CA . LYS A 1 204 ? 67.263 21.070 -33.114 1.00 80.12 204 LYS A CA 1
ATOM 1680 C C . LYS A 1 204 ? 67.304 19.603 -33.542 1.00 80.12 204 LYS A C 1
ATOM 1682 O O . LYS A 1 204 ? 67.648 19.319 -34.687 1.00 80.12 204 LYS A O 1
ATOM 1687 N N . GLY A 1 205 ? 66.992 18.680 -32.636 1.00 80.19 205 GLY A N 1
ATOM 1688 C CA . GLY A 1 205 ? 66.901 17.251 -32.924 1.00 80.19 205 GLY A CA 1
ATOM 1689 C C . GLY A 1 205 ? 65.605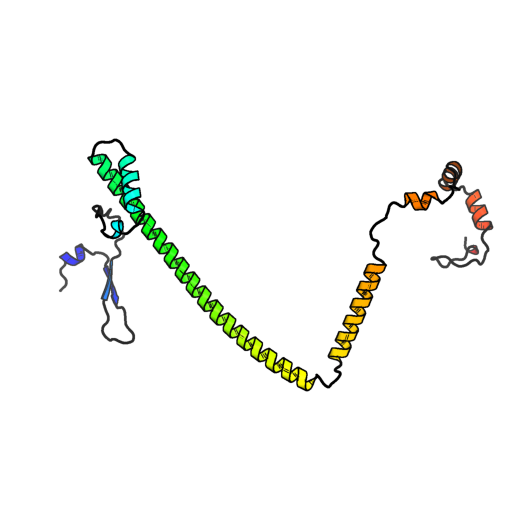 16.843 -33.634 1.00 80.19 205 GLY A C 1
ATOM 1690 O O . GLY A 1 205 ? 65.504 15.709 -34.107 1.00 80.19 205 GLY A O 1
ATOM 1691 N N . MET A 1 206 ? 64.609 17.732 -33.721 1.00 78.75 206 MET A N 1
ATOM 1692 C CA . MET A 1 206 ? 63.351 17.450 -34.410 1.00 78.75 206 MET A CA 1
ATOM 1693 C C . MET A 1 206 ? 63.495 17.628 -35.926 1.00 78.75 206 MET A C 1
ATOM 1695 O O . MET A 1 206 ? 64.086 18.588 -36.413 1.00 78.75 206 MET A O 1
ATOM 1699 N N . ALA A 1 207 ? 62.928 16.696 -36.698 1.00 75.25 207 ALA A N 1
ATOM 1700 C CA . ALA A 1 207 ? 62.884 16.824 -38.152 1.00 75.25 207 ALA A CA 1
ATOM 1701 C C . ALA A 1 207 ? 61.946 17.989 -38.551 1.00 75.25 207 ALA A C 1
ATOM 1703 O O . ALA A 1 207 ? 60.814 18.016 -38.061 1.00 75.25 207 ALA A O 1
ATOM 1704 N N . PRO A 1 208 ? 62.343 18.898 -39.468 1.00 70.00 208 PRO A N 1
ATOM 1705 C CA . PRO A 1 208 ? 61.582 20.119 -39.785 1.00 70.00 208 PRO A CA 1
ATOM 1706 C C . PRO A 1 208 ? 60.146 19.882 -40.280 1.00 70.00 208 PRO A C 1
ATOM 1708 O O . PRO A 1 208 ? 59.301 20.767 -40.183 1.00 70.00 208 PRO A O 1
ATOM 1711 N N . THR A 1 209 ? 59.875 18.693 -40.823 1.00 70.25 209 THR A N 1
ATOM 17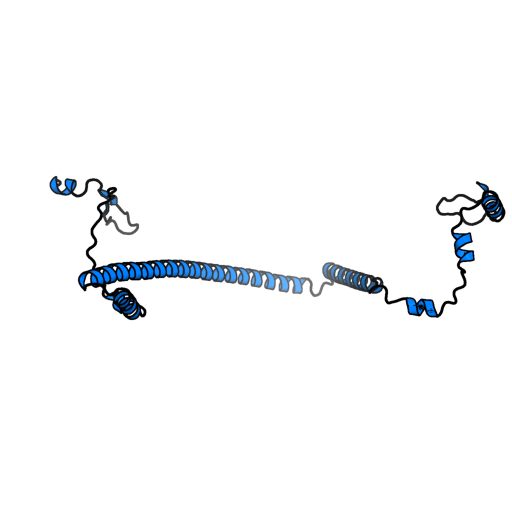12 C CA . THR A 1 209 ? 58.623 18.311 -41.498 1.00 70.25 209 THR A CA 1
ATOM 1713 C C . THR A 1 209 ? 57.936 17.103 -40.856 1.00 70.25 209 THR A C 1
ATOM 1715 O O . THR A 1 209 ? 57.188 16.380 -41.517 1.00 70.25 209 THR A O 1
ATOM 1718 N N . LYS A 1 210 ? 58.206 16.825 -39.575 1.00 69.06 210 LYS A N 1
ATOM 1719 C CA . LYS A 1 210 ? 57.545 15.716 -38.875 1.00 69.06 210 LYS A CA 1
ATOM 1720 C C . LYS A 1 210 ? 56.039 15.982 -38.709 1.00 69.06 210 LYS A C 1
ATOM 1722 O O . LYS A 1 210 ? 55.597 17.125 -38.779 1.00 69.06 210 LYS A O 1
ATOM 1727 N N . ALA A 1 211 ? 55.271 14.906 -38.517 1.00 61.03 211 ALA A N 1
ATOM 1728 C CA . ALA A 1 211 ? 53.813 14.946 -38.418 1.00 61.03 211 ALA A CA 1
ATOM 1729 C C . ALA A 1 211 ? 53.325 15.956 -37.366 1.00 61.03 211 ALA A C 1
ATOM 1731 O O . ALA A 1 211 ? 53.889 16.036 -36.275 1.00 61.03 211 ALA A O 1
ATOM 1732 N N . TYR A 1 212 ? 52.280 16.699 -37.727 1.00 68.38 212 TYR A N 1
ATOM 1733 C CA . TYR A 1 212 ? 51.698 17.758 -36.915 1.00 68.38 212 TYR A CA 1
ATOM 1734 C C . TYR A 1 212 ? 51.105 17.235 -35.602 1.00 68.38 212 TYR A C 1
ATOM 1736 O O . TYR A 1 212 ? 50.511 16.153 -35.571 1.00 68.38 212 TYR A O 1
ATOM 1744 N N . GLY A 1 213 ? 51.262 18.022 -34.536 1.00 69.81 213 GLY A N 1
ATOM 1745 C CA . GLY A 1 213 ? 50.569 17.803 -33.271 1.00 69.81 213 GLY A CA 1
ATOM 1746 C C . GLY A 1 213 ? 49.096 18.208 -33.342 1.00 69.81 213 GLY A C 1
ATOM 1747 O O . GLY A 1 213 ? 48.579 18.593 -34.391 1.00 69.81 213 GLY A O 1
ATOM 1748 N N . GLU A 1 214 ? 48.419 18.149 -32.198 1.00 74.56 214 GLU A N 1
ATOM 1749 C CA . GLU A 1 214 ? 47.019 18.576 -32.028 1.00 74.56 214 GLU A CA 1
ATOM 1750 C C . GLU A 1 214 ? 46.802 20.070 -32.365 1.00 74.56 214 GLU A C 1
ATOM 1752 O O . GLU A 1 214 ? 45.688 20.495 -32.659 1.00 74.56 214 GLU A O 1
ATOM 1757 N N . ASP A 1 215 ? 47.887 20.851 -32.370 1.00 75.69 215 ASP A N 1
ATOM 1758 C CA . ASP A 1 215 ? 47.969 22.272 -32.715 1.00 75.69 215 ASP A CA 1
ATOM 1759 C C . ASP A 1 215 ? 48.210 22.556 -34.211 1.00 75.69 215 ASP A C 1
ATOM 1761 O O . ASP A 1 215 ? 48.172 23.713 -34.630 1.00 75.69 215 ASP A O 1
ATOM 1765 N N . CYS A 1 216 ? 48.425 21.526 -35.037 1.00 76.31 216 CYS A N 1
ATOM 1766 C CA . CYS A 1 216 ? 48.661 21.637 -36.479 1.00 76.31 216 CYS A CA 1
ATOM 1767 C C . CYS A 1 216 ? 49.900 22.466 -36.902 1.00 76.31 216 CYS A C 1
ATOM 1769 O O . CYS A 1 216 ? 49.996 22.850 -38.071 1.00 76.31 216 CYS A O 1
ATOM 1771 N N . LEU A 1 217 ? 50.869 22.731 -36.013 1.00 78.69 217 LEU A N 1
ATOM 1772 C CA . LEU A 1 217 ? 52.070 23.521 -36.335 1.00 78.69 217 LEU A CA 1
ATOM 1773 C C . LEU A 1 217 ? 53.316 22.637 -36.553 1.00 78.69 217 LEU A C 1
ATOM 1775 O O . LEU A 1 217 ? 53.513 21.658 -35.832 1.00 78.69 217 LEU A O 1
ATOM 1779 N N . PRO A 1 218 ? 54.170 22.930 -37.557 1.00 74.75 218 PRO A N 1
ATOM 1780 C CA . PRO A 1 218 ? 55.403 22.180 -37.780 1.00 74.75 218 PRO A CA 1
ATOM 1781 C C . PRO A 1 218 ? 56.521 22.681 -36.857 1.00 74.75 218 PRO A C 1
ATOM 1783 O O . PRO A 1 218 ? 56.571 23.863 -36.522 1.00 74.75 218 PRO A O 1
ATOM 1786 N N . ALA A 1 219 ? 57.484 21.816 -36.528 1.00 70.88 219 ALA A N 1
ATOM 1787 C CA . ALA A 1 219 ? 58.619 22.169 -35.665 1.00 70.88 219 ALA A CA 1
ATOM 1788 C C . ALA A 1 219 ? 59.434 23.380 -36.170 1.00 70.88 219 ALA A C 1
ATOM 1790 O O . ALA A 1 219 ? 60.016 24.089 -35.364 1.00 70.88 219 ALA A O 1
ATOM 1791 N N . LEU A 1 220 ? 59.432 23.653 -37.484 1.00 72.94 220 LEU A N 1
ATOM 1792 C CA . LEU A 1 220 ? 60.083 24.823 -38.096 1.00 72.94 220 LEU A CA 1
ATOM 1793 C C . LEU A 1 220 ? 59.514 26.177 -37.623 1.00 72.94 220 LEU A C 1
ATOM 1795 O O . LEU A 1 220 ? 60.150 27.208 -37.822 1.00 72.94 220 LEU A O 1
ATOM 1799 N N . PHE A 1 221 ? 58.302 26.195 -37.066 1.00 73.19 221 PHE A N 1
ATOM 1800 C CA . PHE A 1 221 ? 57.650 27.421 -36.607 1.00 73.19 221 PHE A CA 1
ATOM 1801 C C . PHE A 1 221 ? 58.272 28.001 -35.320 1.00 73.19 221 PHE A C 1
ATOM 1803 O O . PHE A 1 221 ? 58.126 29.198 -35.075 1.00 73.19 221 PHE A O 1
ATOM 1810 N N . PHE A 1 222 ? 58.952 27.174 -34.520 1.00 67.31 222 PHE A N 1
ATOM 1811 C CA . PHE A 1 222 ? 59.510 27.514 -33.205 1.00 67.31 222 PHE A CA 1
ATOM 1812 C C . PHE A 1 222 ? 61.038 27.638 -33.247 1.00 67.31 222 PHE A C 1
ATOM 1814 O O . PHE A 1 222 ? 61.573 28.480 -32.489 1.00 67.31 222 PHE A O 1
#